Protein AF-A0A833L2I1-F1 (afdb_monomer_lite)

InterPro domains:
  IPR028994 Integrin alpha, N-terminal [SSF69318] (53-186)

Radius of gyration: 27.12 Å; chains: 1; bounding box: 74×59×76 Å

Sequence (218 aa):
MNIMKILNKYKIALLAIGFLGFYLLFLWNCKALYRIGKIMFYETKQHLYFEKDIDGDGVDEKIIFSIRGFFCRDCWTEGRVEITKNDRKIYQSCNLATWVKAVKIYDINKDGNQEIICKWADGNVFDLDIIGLYKNEYKELLGASGKDVKIFDIDKDGIEEIIEYWRDYDKPFDTYAAVLYRWNGSEYSLWKQGVPVVLDPMKGDRLILGRGKIAVLK

Foldseek 3Di:
DDVVVVVVVVVVVVVVVVVVVVVVVVVVVVVVVVVVVVVPFPQPFPWDWDWAQQPQPPFTKIWIWGWGWDPDPPIQIFIKIWIDTPNHTLDIDDGDAHDWLEWDWAPQVPPNGTWIWTWHDHPQFIWIWIQDSVVRDIDIDRAASARYWDWADQPPPPHIWIKGKYDDPVDPPQWIWIWIWTDPPPDTDTPDTRFTWHDDVVQATWTDRPPRRIGHRD

Organism: NCBI:txid2575572

Structure (mmCIF, N/CA/C/O backbone):
data_AF-A0A833L2I1-F1
#
_entry.id   AF-A0A833L2I1-F1
#
loop_
_atom_site.group_PDB
_atom_site.id
_atom_site.type_symbol
_atom_site.label_atom_id
_atom_site.label_alt_id
_atom_site.label_comp_id
_atom_site.label_asym_id
_atom_site.label_entity_id
_atom_site.label_seq_id
_atom_site.pdbx_PDB_ins_code
_atom_site.Cartn_x
_atom_site.Cartn_y
_atom_site.Cartn_z
_atom_site.occupancy
_atom_site.B_iso_or_equiv
_atom_site.auth_seq_id
_atom_site.auth_comp_id
_atom_site.auth_asym_id
_atom_site.auth_atom_id
_atom_site.pdbx_PDB_model_num
ATOM 1 N N . MET A 1 1 ? 52.526 36.361 49.407 1.00 65.44 1 MET A N 1
ATOM 2 C CA . MET A 1 1 ? 51.528 35.687 48.541 1.00 65.44 1 MET A CA 1
ATOM 3 C C . MET A 1 1 ? 51.853 36.029 47.089 1.00 65.44 1 MET A C 1
ATOM 5 O O . MET A 1 1 ? 51.974 37.204 46.780 1.00 65.44 1 MET A O 1
ATOM 9 N N . ASN A 1 2 ? 52.126 35.040 46.231 1.00 87.81 2 ASN A N 1
ATOM 10 C CA . ASN A 1 2 ? 52.710 35.275 44.902 1.00 87.81 2 ASN A CA 1
ATOM 11 C C . ASN A 1 2 ? 51.639 35.759 43.902 1.00 87.81 2 ASN A C 1
ATOM 13 O O . ASN A 1 2 ? 50.778 34.975 43.499 1.00 87.81 2 ASN A O 1
ATOM 17 N N . ILE A 1 3 ? 51.706 37.037 43.510 1.00 71.75 3 ILE A N 1
ATOM 18 C CA . ILE A 1 3 ? 50.773 37.709 42.585 1.00 71.75 3 ILE A CA 1
ATOM 19 C C . ILE A 1 3 ? 50.619 36.928 41.267 1.00 71.75 3 ILE A C 1
ATOM 21 O O . ILE A 1 3 ? 49.514 36.830 40.734 1.00 71.75 3 ILE A O 1
ATOM 25 N N . MET A 1 4 ? 51.673 36.252 40.800 1.00 76.31 4 MET A N 1
ATOM 26 C CA . MET A 1 4 ? 51.624 35.439 39.579 1.00 76.31 4 MET A CA 1
ATOM 27 C C . MET A 1 4 ? 50.700 34.218 39.696 1.00 76.31 4 MET A C 1
ATOM 29 O O . MET A 1 4 ? 50.025 33.871 38.730 1.00 76.31 4 MET A O 1
ATOM 33 N N . LYS A 1 5 ? 50.597 33.584 40.876 1.00 79.56 5 LYS A N 1
ATOM 34 C CA . LYS A 1 5 ? 49.661 32.460 41.088 1.00 79.56 5 LYS A CA 1
ATOM 35 C C . LYS A 1 5 ? 48.203 32.925 41.061 1.00 79.56 5 LYS A C 1
ATOM 37 O O . LYS A 1 5 ? 47.337 32.197 40.584 1.00 79.56 5 LYS A O 1
ATOM 42 N N . ILE A 1 6 ? 47.944 34.139 41.546 1.00 77.06 6 ILE A N 1
ATOM 43 C CA . ILE A 1 6 ? 46.610 34.745 41.556 1.00 77.06 6 ILE A CA 1
ATOM 44 C C . ILE A 1 6 ? 46.184 35.099 40.125 1.00 77.06 6 ILE A C 1
ATOM 46 O O . ILE A 1 6 ? 45.102 34.703 39.696 1.00 77.06 6 ILE A O 1
ATOM 50 N N . LEU A 1 7 ? 47.059 35.745 39.351 1.00 73.00 7 LEU A N 1
ATOM 51 C CA . LEU A 1 7 ? 46.787 36.090 37.951 1.00 73.00 7 LEU A CA 1
ATOM 52 C C . LEU A 1 7 ? 46.548 34.849 37.076 1.00 73.00 7 LEU A C 1
ATOM 54 O O . LEU A 1 7 ? 45.627 34.845 36.259 1.00 73.00 7 LEU A O 1
ATOM 58 N N . ASN A 1 8 ? 47.302 33.764 37.287 1.00 81.25 8 ASN A N 1
ATOM 59 C CA . ASN A 1 8 ? 47.103 32.527 36.525 1.00 81.25 8 ASN A CA 1
ATOM 60 C C . ASN A 1 8 ? 45.764 31.841 36.858 1.00 81.25 8 ASN A C 1
ATOM 62 O O . ASN A 1 8 ? 45.103 31.309 35.967 1.00 81.25 8 ASN A O 1
ATOM 66 N N . LYS A 1 9 ? 45.316 31.915 38.122 1.00 79.38 9 LYS A N 1
ATOM 67 C CA . LYS A 1 9 ? 43.999 31.410 38.546 1.00 79.38 9 LYS A CA 1
ATOM 68 C C . LYS A 1 9 ? 42.855 32.171 37.863 1.00 79.38 9 LYS A C 1
ATOM 70 O O . LYS A 1 9 ? 41.902 31.549 37.399 1.00 79.38 9 LYS A O 1
ATOM 75 N N . TYR A 1 10 ? 42.964 33.495 37.746 1.00 80.31 10 TYR A N 1
ATOM 76 C CA . TYR A 1 10 ? 41.940 34.308 37.080 1.00 80.31 10 TYR A CA 1
ATOM 77 C C . TYR A 1 10 ? 41.959 34.182 35.553 1.00 80.31 10 TYR A C 1
ATOM 79 O O . TYR A 1 10 ? 40.899 34.246 34.937 1.00 80.31 10 TYR A O 1
ATOM 87 N N . LYS A 1 11 ? 43.119 33.921 34.934 1.00 80.31 11 LYS A N 1
ATOM 88 C CA . LYS A 1 11 ? 43.218 33.670 33.486 1.00 80.31 11 LYS A CA 1
ATOM 89 C C . LYS A 1 11 ? 42.415 32.436 33.055 1.00 80.31 11 LYS A C 1
ATOM 91 O O . LYS A 1 11 ? 41.726 32.481 32.039 1.00 80.31 11 LYS A O 1
ATOM 96 N N . ILE A 1 12 ? 42.454 31.365 33.851 1.00 78.38 12 ILE A N 1
ATOM 97 C CA . ILE A 1 12 ? 41.658 30.150 33.609 1.00 78.38 12 ILE A CA 1
ATOM 98 C C . ILE A 1 12 ? 40.160 30.445 33.766 1.00 78.38 12 ILE A C 1
ATOM 100 O O . ILE A 1 12 ? 39.364 30.025 32.930 1.00 78.38 12 ILE A O 1
ATOM 104 N N . ALA A 1 13 ? 39.774 31.218 34.787 1.00 79.38 13 ALA A N 1
ATOM 105 C CA . ALA A 1 13 ? 38.378 31.605 34.997 1.00 79.38 13 ALA A CA 1
ATOM 106 C C . ALA A 1 13 ? 37.827 32.469 33.845 1.00 79.38 13 ALA A C 1
ATOM 108 O O . ALA A 1 13 ? 36.723 32.223 33.367 1.00 79.38 13 ALA A O 1
ATOM 109 N N . LEU A 1 14 ? 38.609 33.432 33.349 1.00 73.56 14 LEU A N 1
ATOM 110 C CA . LEU A 1 14 ? 38.244 34.276 32.204 1.00 73.56 14 LEU A CA 1
ATOM 111 C C . LEU A 1 14 ? 38.068 33.466 30.910 1.00 73.56 14 LEU A C 1
ATOM 113 O O . LEU A 1 14 ? 37.104 33.689 30.180 1.00 73.56 14 LEU A O 1
ATOM 117 N N . LEU A 1 15 ? 38.947 32.491 30.652 1.00 79.81 15 LEU A N 1
ATOM 118 C CA . LEU A 1 15 ? 38.809 31.584 29.506 1.00 79.81 15 LEU A CA 1
ATOM 119 C C . LEU A 1 15 ? 37.560 30.698 29.619 1.00 79.81 15 LEU A C 1
ATOM 121 O O . LEU A 1 15 ? 36.846 30.526 28.632 1.00 79.81 15 LEU A O 1
ATOM 125 N N . ALA A 1 16 ? 37.254 30.186 30.815 1.00 80.69 16 ALA A N 1
ATOM 126 C CA . ALA A 1 16 ? 36.056 29.380 31.051 1.00 80.69 16 ALA A CA 1
ATOM 127 C C . ALA A 1 16 ? 34.758 30.184 30.842 1.00 80.69 16 ALA A C 1
ATOM 129 O O . ALA A 1 16 ? 33.822 29.685 30.218 1.00 80.69 16 ALA A O 1
ATOM 130 N N . ILE A 1 17 ? 34.715 31.442 31.298 1.00 83.88 17 ILE A N 1
ATOM 131 C CA . ILE A 1 17 ? 33.573 32.346 31.081 1.00 83.88 17 ILE A CA 1
ATOM 132 C C . ILE A 1 17 ? 33.401 32.656 29.588 1.00 83.88 17 ILE A C 1
ATOM 134 O O . ILE A 1 17 ? 32.279 32.617 29.083 1.00 83.88 17 ILE A O 1
ATOM 138 N N . GLY A 1 18 ? 34.498 32.906 28.865 1.00 83.00 18 GLY A N 1
ATOM 139 C CA . GLY A 1 18 ? 34.463 33.128 27.417 1.00 83.00 18 GLY A CA 1
ATOM 140 C C . GLY A 1 18 ? 33.918 31.921 26.647 1.00 83.00 18 GLY A C 1
ATOM 141 O O . GLY A 1 18 ? 33.052 32.077 25.785 1.00 83.00 18 GLY A O 1
ATOM 142 N N . PHE A 1 19 ? 34.357 30.710 27.002 1.00 81.31 19 PHE A N 1
ATOM 143 C CA . PHE A 1 19 ? 33.880 29.476 26.372 1.00 81.31 19 PHE A CA 1
ATOM 144 C C . PHE A 1 19 ? 32.399 29.209 26.673 1.00 81.31 19 PHE A C 1
ATOM 146 O O . PHE A 1 19 ? 31.640 28.852 25.773 1.00 81.31 19 PHE A O 1
ATOM 153 N N . LEU A 1 20 ? 31.959 29.452 27.914 1.00 82.25 20 LEU A N 1
ATOM 154 C CA . LEU A 1 20 ? 30.554 29.326 28.302 1.00 82.25 20 LEU A CA 1
ATOM 155 C C . LEU A 1 20 ? 29.667 30.336 27.557 1.00 82.25 20 LEU A C 1
ATOM 157 O O . LEU A 1 20 ? 28.604 29.967 27.063 1.00 82.25 20 LEU A O 1
ATOM 161 N N . GLY A 1 21 ? 30.117 31.587 27.425 1.00 81.88 21 GLY A N 1
ATOM 162 C CA . GLY A 1 21 ? 29.413 32.618 26.660 1.00 81.88 21 GLY A CA 1
ATOM 163 C C . GLY A 1 21 ? 29.252 32.242 25.185 1.00 81.88 21 GLY A C 1
ATOM 164 O O . GLY A 1 21 ? 28.146 32.320 24.652 1.00 81.88 21 GLY A O 1
ATOM 165 N N . PHE A 1 22 ? 30.321 31.757 24.544 1.00 76.75 22 PHE A N 1
ATOM 166 C CA . PHE A 1 22 ? 30.274 31.282 23.158 1.00 76.75 22 PHE A CA 1
ATOM 167 C C . PHE A 1 22 ? 29.350 30.067 22.991 1.00 76.75 22 PHE A C 1
ATOM 169 O O . PHE A 1 22 ? 28.532 30.038 22.073 1.00 76.75 22 PHE A O 1
ATOM 176 N N . TYR A 1 23 ? 29.415 29.099 23.909 1.00 75.50 23 TYR A N 1
ATOM 177 C CA . TYR A 1 23 ? 28.551 27.917 23.899 1.00 75.50 23 TYR A CA 1
ATOM 178 C C . TYR A 1 23 ? 27.065 28.281 24.050 1.00 75.50 23 TYR A C 1
ATOM 180 O O . TYR A 1 23 ? 26.222 27.766 23.317 1.00 75.50 23 TYR A O 1
ATOM 188 N N . LEU A 1 24 ? 26.730 29.220 24.940 1.00 74.69 24 LEU A N 1
ATOM 189 C CA . LEU A 1 24 ? 25.357 29.708 25.101 1.00 74.69 24 LEU A CA 1
ATOM 190 C C . LEU A 1 24 ? 24.865 30.472 23.863 1.00 74.69 24 LEU A C 1
ATOM 192 O O . LEU A 1 24 ? 23.716 30.288 23.458 1.00 74.69 24 LEU A O 1
ATOM 196 N N . LEU A 1 25 ? 25.726 31.276 23.226 1.00 68.38 25 LEU A N 1
ATOM 197 C CA . LEU A 1 25 ? 25.397 31.976 21.981 1.00 68.38 25 LEU A CA 1
ATOM 198 C C . LEU A 1 25 ? 25.166 30.989 20.827 1.00 68.38 25 LEU A C 1
ATOM 200 O O . LEU A 1 25 ? 24.234 31.156 20.041 1.00 68.38 25 LEU A O 1
ATOM 204 N N . PHE A 1 26 ? 25.982 29.936 20.747 1.00 75.94 26 PHE A N 1
ATOM 205 C CA . PHE A 1 26 ? 25.816 28.845 19.791 1.00 75.94 26 PHE A CA 1
ATOM 206 C C . PHE A 1 26 ? 24.488 28.113 20.017 1.00 75.94 26 PHE A C 1
ATOM 208 O O . PHE A 1 26 ? 23.690 28.001 19.090 1.00 75.94 26 PHE A O 1
ATOM 215 N N . LEU A 1 27 ? 24.177 27.717 21.257 1.00 73.31 27 LEU A N 1
ATOM 216 C CA . LEU A 1 27 ? 22.900 27.078 21.598 1.00 73.31 27 LEU A CA 1
ATOM 217 C C . LEU A 1 27 ? 21.686 27.967 21.290 1.00 73.31 27 LEU A C 1
ATOM 219 O O . LEU A 1 27 ? 20.647 27.466 20.850 1.00 73.31 27 LEU A O 1
ATOM 223 N N . TRP A 1 28 ? 21.795 29.278 21.515 1.00 74.81 28 TRP A N 1
ATOM 224 C CA . TRP A 1 28 ? 20.726 30.224 21.204 1.00 74.81 28 TRP A CA 1
ATOM 225 C C . TRP A 1 28 ? 20.500 30.346 19.695 1.00 74.81 28 TRP A C 1
ATOM 227 O O . TRP A 1 28 ? 19.357 30.246 19.243 1.00 74.81 28 TRP A O 1
ATOM 237 N N . ASN A 1 29 ? 21.578 30.437 18.912 1.00 73.75 29 ASN A N 1
ATOM 238 C CA . ASN A 1 29 ? 21.507 30.423 17.453 1.00 73.75 29 ASN A CA 1
ATOM 239 C C . ASN A 1 29 ? 20.972 29.088 16.917 1.00 73.75 29 ASN A C 1
ATOM 241 O O . ASN A 1 29 ? 20.128 29.098 16.029 1.00 73.75 29 ASN A O 1
ATOM 245 N N . CYS A 1 30 ? 21.346 27.944 17.497 1.00 70.06 30 CYS A N 1
ATOM 246 C CA . CYS A 1 30 ? 20.774 26.646 17.129 1.00 70.06 30 CYS A CA 1
ATOM 247 C C . CYS A 1 30 ? 19.267 26.575 17.410 1.00 70.06 30 CYS A C 1
ATOM 249 O O . CYS A 1 30 ? 18.517 26.063 16.583 1.00 70.06 30 CYS A O 1
ATOM 251 N N . LYS A 1 31 ? 18.785 27.122 18.536 1.00 67.25 31 LYS A N 1
ATOM 252 C CA . LYS A 1 31 ? 17.339 27.201 18.822 1.00 67.25 31 LYS A CA 1
ATOM 253 C C . LYS A 1 31 ? 16.610 28.148 17.870 1.00 67.25 31 LYS A C 1
ATOM 255 O O . LYS A 1 31 ? 15.487 27.847 17.470 1.00 67.25 31 LYS A O 1
ATOM 260 N N . ALA A 1 32 ? 17.218 29.279 17.520 1.00 71.81 32 ALA A N 1
ATOM 261 C CA . ALA A 1 32 ? 16.659 30.220 16.555 1.00 71.81 32 ALA A CA 1
ATOM 262 C C . ALA A 1 32 ? 16.589 29.594 15.155 1.00 71.81 32 ALA A C 1
ATOM 264 O O . ALA A 1 32 ? 15.527 29.612 14.542 1.00 71.81 32 ALA A O 1
ATOM 265 N N . LEU A 1 33 ? 17.662 28.940 14.705 1.00 67.06 33 LEU A N 1
ATOM 266 C CA . LEU A 1 33 ? 17.708 28.194 13.447 1.00 67.06 33 LEU A CA 1
ATOM 267 C C . LEU A 1 33 ? 16.728 27.020 13.440 1.00 67.06 33 LEU A C 1
ATOM 269 O O . LEU A 1 33 ? 16.059 26.810 12.438 1.00 67.06 33 LEU A O 1
ATOM 273 N N . TYR A 1 34 ? 16.553 26.310 14.557 1.00 68.88 34 TYR A N 1
ATOM 274 C CA . TYR A 1 34 ? 15.529 25.271 14.686 1.00 68.88 34 TYR A CA 1
ATOM 275 C C . TYR A 1 34 ? 14.109 25.844 14.570 1.00 68.88 34 TYR A C 1
ATOM 277 O O . TYR A 1 34 ? 13.256 25.253 13.914 1.00 68.88 34 TYR A O 1
ATOM 285 N N . ARG A 1 35 ? 13.837 27.010 15.173 1.00 68.81 35 ARG A N 1
ATOM 286 C CA . ARG A 1 35 ? 12.531 27.688 15.076 1.00 68.81 35 ARG A CA 1
ATOM 287 C C . ARG A 1 35 ? 12.266 28.250 13.682 1.00 68.81 35 ARG A C 1
ATOM 289 O O . ARG A 1 35 ? 11.151 28.114 13.194 1.00 68.81 35 ARG A O 1
ATOM 296 N N . ILE A 1 36 ? 13.272 28.843 13.043 1.00 66.12 36 ILE A N 1
ATOM 297 C CA . ILE A 1 36 ? 13.184 29.334 11.663 1.00 66.12 36 ILE A CA 1
ATOM 298 C C . ILE A 1 36 ? 13.022 28.152 10.710 1.00 66.12 36 ILE A C 1
ATOM 300 O O . ILE A 1 36 ? 12.145 28.191 9.859 1.00 66.12 36 ILE A O 1
ATOM 304 N N . GLY A 1 37 ? 13.769 27.066 10.924 1.00 59.84 37 GLY A N 1
ATOM 305 C CA . GLY A 1 37 ? 13.543 25.782 10.272 1.00 59.84 37 GLY A CA 1
ATOM 306 C C . GLY A 1 37 ? 12.086 25.366 10.425 1.00 59.84 37 GLY A C 1
ATOM 307 O O . GLY A 1 37 ? 11.427 25.175 9.413 1.00 59.84 37 GLY A O 1
ATOM 308 N N . LYS A 1 38 ? 11.551 25.369 11.664 1.00 61.91 38 LYS A N 1
ATOM 309 C CA . LYS A 1 38 ? 10.150 25.027 11.985 1.00 61.91 38 LYS A CA 1
ATOM 310 C C . LYS A 1 38 ? 9.121 25.822 11.163 1.00 61.91 38 LYS A C 1
ATOM 312 O O . LYS A 1 38 ? 8.089 25.274 10.796 1.00 61.91 38 LYS A O 1
ATOM 317 N N . ILE A 1 39 ? 9.410 27.094 10.893 1.00 59.00 39 ILE A N 1
ATOM 318 C CA . ILE A 1 39 ? 8.553 28.019 10.137 1.00 59.00 39 ILE A CA 1
ATOM 319 C C . ILE A 1 39 ? 8.764 27.879 8.620 1.00 59.00 39 ILE A C 1
ATOM 321 O O . ILE A 1 39 ? 7.822 28.059 7.857 1.00 59.00 39 ILE A O 1
ATOM 325 N N . MET A 1 40 ? 9.975 27.530 8.177 1.00 52.31 40 MET A N 1
ATOM 326 C CA . MET A 1 40 ? 10.306 27.296 6.768 1.00 52.31 40 MET A CA 1
ATOM 327 C C . MET A 1 40 ? 9.947 25.888 6.272 1.00 52.31 40 MET A C 1
ATOM 329 O O . MET A 1 40 ? 10.038 25.650 5.068 1.00 52.31 40 MET A O 1
ATOM 333 N N . PHE A 1 41 ? 9.512 24.966 7.144 1.00 54.78 41 PHE A N 1
ATOM 334 C CA . PHE A 1 41 ? 8.837 23.746 6.693 1.00 54.78 41 PHE A CA 1
ATOM 335 C C . PHE A 1 41 ? 7.488 24.146 6.097 1.00 54.78 41 PHE A C 1
ATOM 337 O O . PHE A 1 41 ? 6.462 24.175 6.777 1.00 54.78 41 PHE A O 1
ATOM 344 N N . TYR A 1 42 ? 7.497 24.449 4.804 1.00 52.38 42 TYR A N 1
ATOM 345 C CA . TYR A 1 42 ? 6.302 24.346 3.993 1.00 52.38 42 TYR A CA 1
ATOM 346 C C . TYR A 1 42 ? 5.867 22.885 4.041 1.00 52.38 42 TYR A C 1
ATOM 348 O O . TYR A 1 42 ? 6.401 22.035 3.330 1.00 52.38 42 TYR A O 1
ATOM 356 N N . GLU A 1 43 ? 4.924 22.592 4.933 1.00 53.56 43 GLU A N 1
ATOM 357 C CA . GLU A 1 43 ? 4.143 21.367 4.901 1.00 53.56 43 GLU A CA 1
ATOM 358 C C . GLU A 1 43 ? 3.375 21.399 3.578 1.00 53.56 43 GLU A C 1
ATOM 360 O O . GLU A 1 43 ? 2.316 22.015 3.447 1.00 53.56 43 GLU A O 1
ATOM 365 N N . THR A 1 44 ? 3.985 20.835 2.540 1.00 52.22 44 THR A N 1
ATOM 366 C CA . THR A 1 44 ? 3.327 20.660 1.253 1.00 52.22 44 THR A CA 1
ATOM 367 C C . THR A 1 44 ? 2.344 19.523 1.431 1.00 52.22 44 THR A C 1
ATOM 369 O O . THR A 1 44 ? 2.654 18.344 1.317 1.00 52.22 44 THR A O 1
ATOM 372 N N . LYS A 1 45 ? 1.134 19.925 1.800 1.00 56.03 45 LYS A N 1
ATOM 373 C CA . LYS A 1 45 ? -0.014 19.070 2.044 1.00 56.03 45 LYS A CA 1
ATOM 374 C C . LYS A 1 45 ? -0.527 18.483 0.732 1.00 56.03 45 LYS A C 1
ATOM 376 O O . LYS A 1 45 ? -1.563 18.896 0.222 1.00 56.03 45 LYS A O 1
ATOM 381 N N . GLN A 1 46 ? 0.191 17.521 0.162 1.00 61.16 46 GLN A N 1
ATOM 382 C CA . GLN A 1 46 ? -0.503 16.523 -0.639 1.00 61.16 46 GLN A CA 1
ATOM 383 C C . GLN A 1 46 ? -1.231 15.614 0.341 1.00 61.16 46 GLN A C 1
ATOM 385 O O . GLN A 1 46 ? -0.615 14.805 1.033 1.00 61.16 46 GLN A O 1
ATOM 390 N N . HIS A 1 47 ? -2.542 15.823 0.426 1.00 73.56 47 HIS A N 1
ATOM 391 C CA . HIS A 1 47 ? -3.435 14.934 1.137 1.00 73.56 47 HIS A CA 1
ATOM 392 C C . HIS A 1 47 ? -4.277 14.170 0.131 1.00 73.56 47 HIS A C 1
ATOM 394 O O . HIS A 1 47 ? -5.082 14.770 -0.579 1.00 73.56 47 HIS A O 1
ATOM 400 N N . LEU A 1 48 ? -4.089 12.852 0.076 1.00 87.00 48 LEU A N 1
ATOM 401 C CA . LEU A 1 48 ? -5.174 11.987 -0.369 1.00 87.00 48 LEU A CA 1
ATOM 402 C C . LEU A 1 48 ? -6.049 11.729 0.852 1.00 87.00 48 LEU A C 1
ATOM 404 O O . LEU A 1 48 ? -5.537 11.480 1.946 1.00 87.00 48 LEU A O 1
ATOM 408 N N . TYR A 1 49 ? -7.353 11.851 0.655 1.00 91.75 49 TYR A N 1
ATOM 409 C CA . TYR A 1 49 ? -8.353 11.750 1.703 1.00 91.75 49 TYR A CA 1
ATOM 410 C C . TYR A 1 49 ? -9.419 10.757 1.279 1.00 91.75 49 TYR A C 1
ATOM 412 O O . TYR A 1 49 ? -9.961 10.874 0.178 1.00 91.75 49 TYR A O 1
ATOM 420 N N . PHE A 1 50 ? -9.721 9.815 2.162 1.00 94.25 50 PHE A N 1
ATOM 421 C CA . PHE A 1 50 ? -10.804 8.862 1.985 1.00 94.25 50 PHE A CA 1
ATOM 422 C C . PHE A 1 50 ? -11.630 8.799 3.270 1.00 94.25 50 PHE A C 1
ATOM 424 O O . PHE A 1 50 ? -11.076 8.889 4.364 1.00 94.25 50 PHE A O 1
ATOM 431 N N . GLU A 1 51 ? -12.938 8.628 3.117 1.00 95.69 51 GLU A N 1
ATOM 432 C CA . GLU A 1 51 ? -13.858 8.224 4.181 1.00 95.69 51 GLU A CA 1
ATOM 433 C C . GLU A 1 51 ? -14.482 6.906 3.746 1.00 95.69 51 GLU A C 1
ATOM 435 O O . GLU A 1 51 ? -15.064 6.839 2.657 1.00 95.69 51 GLU A O 1
ATOM 440 N N . LYS A 1 52 ? -14.257 5.846 4.523 1.00 95.06 52 LYS A N 1
ATOM 441 C CA . LYS A 1 52 ? -14.769 4.514 4.207 1.00 95.06 52 LYS A CA 1
ATOM 442 C C . LYS A 1 52 ? -14.764 3.630 5.444 1.00 95.06 52 LYS A C 1
ATOM 444 O O . LYS A 1 52 ? -13.762 3.611 6.148 1.00 95.06 52 LYS A O 1
ATOM 449 N N . ASP A 1 53 ? -15.839 2.882 5.637 1.00 94.12 53 ASP A N 1
ATOM 450 C CA . ASP A 1 53 ? -15.932 1.789 6.601 1.00 94.12 53 ASP A CA 1
ATOM 451 C C . ASP A 1 53 ? -15.011 0.637 6.164 1.00 94.12 53 ASP A C 1
ATOM 453 O O . ASP A 1 53 ? -15.296 -0.086 5.197 1.00 94.12 53 ASP A O 1
ATOM 457 N N . ILE A 1 54 ? -13.852 0.538 6.818 1.00 93.88 54 ILE A N 1
ATOM 458 C CA . ILE A 1 54 ? -12.824 -0.471 6.518 1.00 93.88 54 ILE A CA 1
ATOM 459 C C . ILE A 1 54 ? -12.814 -1.627 7.515 1.00 93.88 54 ILE A C 1
ATOM 461 O O . ILE A 1 54 ? -12.143 -2.621 7.245 1.00 93.88 54 ILE A O 1
ATOM 465 N N . ASP A 1 55 ? -13.539 -1.535 8.629 1.00 92.38 55 ASP A N 1
ATOM 466 C CA . ASP A 1 55 ? -13.685 -2.628 9.603 1.00 92.38 55 ASP A CA 1
ATOM 467 C C . ASP A 1 55 ? -15.104 -3.232 9.653 1.00 92.38 55 ASP A C 1
ATOM 469 O O . ASP A 1 55 ? -15.361 -4.171 10.409 1.00 92.38 55 ASP A O 1
ATOM 473 N N . GLY A 1 56 ? -16.017 -2.745 8.811 1.00 92.06 56 GLY A N 1
ATOM 474 C CA . GLY A 1 56 ? -17.354 -3.299 8.620 1.00 92.06 56 GLY A CA 1
ATOM 475 C C . GLY A 1 56 ? -18.314 -3.026 9.777 1.00 92.06 56 GLY A C 1
ATOM 476 O O . GLY A 1 56 ? -19.347 -3.698 9.875 1.00 92.06 56 GLY A O 1
ATOM 477 N N . ASP A 1 57 ? -17.998 -2.088 10.676 1.00 94.19 57 ASP A N 1
ATOM 478 C CA . ASP A 1 57 ? -18.847 -1.771 11.829 1.00 94.19 57 ASP A CA 1
ATOM 479 C C . ASP A 1 57 ? -19.932 -0.716 11.534 1.00 94.19 57 ASP A C 1
ATOM 481 O O . ASP A 1 57 ? -20.738 -0.380 12.411 1.00 94.19 57 ASP A O 1
ATOM 485 N N . GLY A 1 58 ? -19.998 -0.233 10.290 1.00 95.19 58 GLY A N 1
ATOM 486 C CA . GLY A 1 58 ? -20.957 0.763 9.825 1.00 95.19 58 GLY A CA 1
ATOM 487 C C . GLY A 1 58 ? -20.559 2.210 10.117 1.00 95.19 58 GLY A C 1
ATOM 488 O O . GLY A 1 58 ? -21.381 3.107 9.901 1.00 95.19 58 GLY A O 1
ATOM 489 N N . VAL A 1 59 ? -19.344 2.464 10.613 1.00 95.75 59 VAL A N 1
ATOM 490 C CA . VAL A 1 59 ? -18.799 3.808 10.839 1.00 95.75 59 VAL A CA 1
ATOM 491 C C . VAL A 1 59 ? -17.584 4.024 9.949 1.00 95.75 59 VAL A C 1
ATOM 493 O O . VAL A 1 59 ? -16.572 3.361 10.110 1.00 95.75 59 VAL A O 1
ATOM 496 N N . ASP A 1 60 ? -17.650 5.025 9.070 1.00 96.44 60 ASP A N 1
ATOM 497 C CA . ASP A 1 60 ? -16.529 5.341 8.184 1.00 96.44 60 ASP A CA 1
ATOM 498 C C . ASP A 1 60 ? -15.277 5.821 8.947 1.00 96.44 60 ASP A C 1
ATOM 500 O O . ASP A 1 60 ? -15.320 6.751 9.766 1.00 96.44 60 ASP A O 1
ATOM 504 N N . GLU A 1 61 ? -14.121 5.259 8.592 1.00 95.81 61 GLU A N 1
ATOM 505 C CA . GLU A 1 61 ? -12.804 5.765 8.966 1.00 95.81 61 GLU A CA 1
ATOM 506 C C . GLU A 1 61 ? -12.365 6.891 8.035 1.00 95.81 61 GLU A C 1
ATOM 508 O O . GLU A 1 61 ? -12.470 6.795 6.811 1.00 95.81 61 GLU A O 1
ATOM 513 N N . LYS A 1 62 ? -11.740 7.928 8.602 1.00 95.56 62 LYS A N 1
ATOM 514 C CA . LYS A 1 62 ? -11.001 8.926 7.818 1.00 95.56 62 LYS A CA 1
ATOM 515 C C . LYS A 1 62 ? -9.580 8.431 7.609 1.00 95.56 62 LYS A C 1
ATOM 517 O O . LYS A 1 62 ? -8.835 8.288 8.582 1.00 95.56 62 LYS A O 1
ATOM 522 N N . ILE A 1 63 ? -9.190 8.242 6.356 1.00 94.06 63 ILE A N 1
ATOM 523 C CA . ILE A 1 63 ? -7.861 7.792 5.945 1.00 94.06 63 ILE A CA 1
ATOM 524 C C . ILE A 1 63 ? -7.162 8.964 5.263 1.00 94.06 63 ILE A C 1
ATOM 526 O O . ILE A 1 63 ? -7.564 9.429 4.192 1.00 94.06 63 ILE A O 1
ATOM 530 N N . ILE A 1 64 ? -6.104 9.451 5.899 1.00 92.12 64 ILE A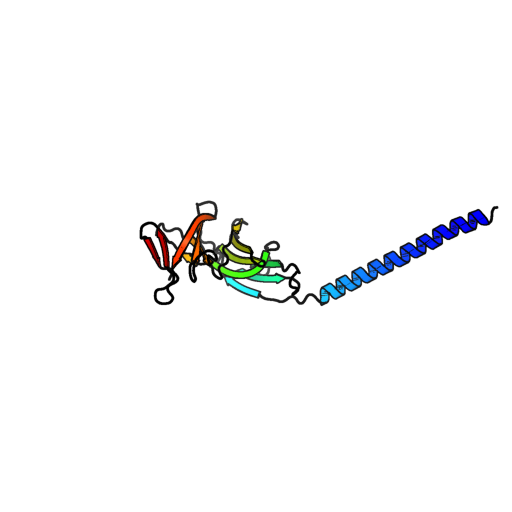 N 1
ATOM 531 C CA . ILE A 1 64 ? -5.333 10.606 5.461 1.00 92.12 64 ILE A CA 1
ATOM 532 C C . ILE A 1 64 ? -3.948 10.133 5.063 1.00 92.12 64 ILE A C 1
ATOM 534 O O . ILE A 1 64 ? -3.157 9.680 5.889 1.00 92.12 64 ILE A O 1
ATOM 538 N N . PHE A 1 65 ? -3.623 10.328 3.796 1.00 89.69 65 PHE A N 1
ATOM 539 C CA . PHE A 1 65 ? -2.255 10.257 3.319 1.00 89.69 65 PHE A CA 1
ATOM 540 C C . PHE A 1 65 ? -1.646 11.641 3.447 1.00 89.69 65 PHE A C 1
ATOM 542 O O . PHE A 1 65 ? -2.274 12.646 3.125 1.00 89.69 65 PHE A O 1
ATOM 549 N N . SER A 1 66 ? -0.428 11.726 3.945 1.00 87.12 66 SER A N 1
ATOM 550 C CA . SER A 1 66 ? 0.282 12.990 4.080 1.00 87.12 66 SER A CA 1
ATOM 551 C C . SER A 1 66 ? 1.738 12.781 3.738 1.00 87.12 66 SER A C 1
ATOM 553 O O . SER A 1 66 ? 2.291 11.715 3.984 1.00 87.12 66 SER A O 1
ATOM 555 N N . ILE A 1 67 ? 2.353 13.802 3.160 1.00 81.88 67 ILE A N 1
ATOM 556 C CA . ILE A 1 67 ? 3.792 13.836 2.944 1.00 81.88 67 ILE A CA 1
ATOM 557 C C . ILE A 1 67 ? 4.323 14.963 3.806 1.00 81.88 67 ILE A C 1
ATOM 559 O O . ILE A 1 67 ? 3.845 16.098 3.745 1.00 81.88 67 ILE A O 1
ATOM 563 N N . ARG A 1 68 ? 5.308 14.642 4.634 1.00 76.25 68 ARG A N 1
ATOM 564 C CA . ARG A 1 68 ? 5.963 15.597 5.507 1.00 76.25 68 ARG A CA 1
ATOM 565 C C . ARG A 1 68 ? 7.433 15.669 5.146 1.00 76.25 68 ARG A C 1
ATOM 567 O O . ARG A 1 68 ? 8.190 14.747 5.406 1.00 76.25 68 ARG A O 1
ATOM 574 N N . GLY A 1 69 ? 7.872 16.790 4.596 1.00 68.00 69 GLY A N 1
ATOM 575 C CA . GLY A 1 69 ? 9.299 17.028 4.429 1.00 68.00 69 GLY A CA 1
ATOM 576 C C . GLY A 1 69 ? 9.615 18.271 3.624 1.00 68.00 69 GLY A C 1
ATOM 577 O O . GLY A 1 69 ? 8.734 19.058 3.277 1.00 68.00 69 GLY A O 1
ATOM 578 N N . PHE A 1 70 ? 10.908 18.465 3.390 1.00 61.22 70 PHE A N 1
ATOM 579 C CA . PHE A 1 70 ? 11.425 19.617 2.666 1.00 61.22 70 PHE A CA 1
ATOM 580 C C . PHE A 1 70 ? 11.362 19.363 1.160 1.00 61.22 70 PHE A C 1
ATOM 582 O O . PHE A 1 70 ? 11.838 18.335 0.689 1.00 61.22 70 PHE A O 1
ATOM 589 N N . PHE A 1 71 ? 10.870 20.340 0.394 1.00 56.94 71 PHE A N 1
ATOM 590 C CA . PHE A 1 71 ? 11.058 20.393 -1.060 1.00 56.94 71 PHE A CA 1
ATOM 591 C C . PHE A 1 71 ? 12.523 20.740 -1.372 1.00 56.94 71 PHE A C 1
ATOM 593 O O . PHE A 1 71 ? 12.860 21.832 -1.823 1.00 56.94 71 PHE A O 1
ATOM 600 N N . CYS A 1 72 ? 13.433 19.826 -1.067 1.00 60.47 72 CYS A N 1
ATOM 601 C CA . CYS A 1 72 ? 14.800 19.878 -1.550 1.00 60.47 72 CYS A CA 1
ATOM 602 C C . CYS A 1 72 ? 15.117 18.505 -2.136 1.00 60.47 72 CYS A C 1
ATOM 604 O O . CYS A 1 72 ? 14.706 17.491 -1.582 1.00 60.47 72 CYS A O 1
ATOM 606 N N . ARG A 1 73 ? 15.792 18.482 -3.291 1.00 53.62 73 ARG A N 1
ATOM 607 C CA . ARG A 1 73 ? 16.054 17.268 -4.085 1.00 53.62 73 ARG A CA 1
ATOM 608 C C . ARG A 1 73 ? 16.724 16.143 -3.279 1.00 53.62 73 ARG A C 1
ATOM 610 O O . ARG A 1 73 ? 16.561 14.985 -3.636 1.00 53.62 73 ARG A O 1
ATOM 617 N N . ASP A 1 74 ? 17.399 16.510 -2.189 1.00 58.19 74 ASP A N 1
ATOM 618 C CA . ASP A 1 74 ? 18.181 15.626 -1.324 1.00 58.19 74 ASP A CA 1
ATOM 619 C C . ASP A 1 74 ? 17.658 15.593 0.132 1.00 58.19 74 ASP A C 1
ATOM 621 O O . ASP A 1 74 ? 18.357 15.145 1.041 1.00 58.19 74 ASP A O 1
ATOM 625 N N . CYS A 1 75 ? 16.450 16.110 0.388 1.00 59.84 75 CYS A N 1
ATOM 626 C CA . CYS A 1 75 ? 15.848 16.137 1.719 1.00 59.84 75 CYS A CA 1
ATOM 627 C C . CYS A 1 75 ? 14.792 15.039 1.851 1.00 59.84 75 CYS A C 1
ATOM 629 O O . CYS A 1 75 ? 13.842 14.983 1.074 1.00 59.84 75 CYS A O 1
ATOM 631 N N . TRP A 1 76 ? 14.937 14.220 2.891 1.00 62.03 76 TRP A N 1
ATOM 632 C CA . TRP A 1 76 ? 13.988 13.181 3.281 1.00 62.03 76 TRP A CA 1
ATOM 633 C C . TRP A 1 76 ? 12.571 13.761 3.393 1.00 62.03 76 TRP A C 1
ATOM 635 O O . TRP A 1 76 ? 12.313 14.672 4.188 1.00 62.03 76 TRP A O 1
ATOM 645 N N . THR A 1 77 ? 11.664 13.262 2.558 1.00 70.44 77 THR A N 1
ATOM 646 C CA . THR A 1 77 ? 10.223 13.467 2.713 1.00 70.44 77 THR A CA 1
ATOM 647 C C . THR A 1 77 ? 9.637 12.170 3.250 1.00 70.44 77 THR A C 1
ATOM 649 O O . THR A 1 77 ? 9.914 11.094 2.743 1.00 70.44 77 THR A O 1
ATOM 652 N N . GLU A 1 78 ? 8.884 12.266 4.335 1.00 79.38 78 GLU A N 1
ATOM 653 C CA . GLU A 1 78 ? 8.280 11.121 5.003 1.00 79.38 78 GLU A CA 1
ATOM 654 C C . GLU A 1 78 ? 6.804 11.086 4.620 1.00 79.38 78 GLU A C 1
ATOM 656 O O . GLU A 1 78 ? 6.016 11.949 5.023 1.00 79.38 78 GLU A O 1
ATOM 661 N N . GLY A 1 79 ? 6.430 10.096 3.819 1.00 83.44 79 GLY A N 1
ATOM 662 C CA . GLY A 1 79 ? 5.043 9.711 3.649 1.00 83.44 79 GLY A CA 1
ATOM 663 C C . GLY A 1 79 ? 4.470 9.188 4.966 1.00 83.44 79 GLY A C 1
ATOM 664 O O . GLY A 1 79 ? 5.165 8.609 5.803 1.00 83.44 79 GLY A O 1
ATOM 665 N N . ARG A 1 80 ? 3.178 9.396 5.178 1.00 86.62 80 ARG A N 1
ATOM 666 C CA . ARG A 1 80 ? 2.453 8.862 6.327 1.00 86.62 80 ARG A CA 1
ATOM 667 C C . ARG A 1 80 ? 1.014 8.577 5.950 1.00 86.62 80 ARG A C 1
ATOM 669 O O . ARG A 1 80 ? 0.366 9.415 5.325 1.00 86.62 80 ARG A O 1
ATOM 676 N N . VAL A 1 81 ? 0.510 7.445 6.428 1.00 89.81 81 VAL A N 1
ATOM 677 C CA . VAL A 1 81 ? -0.922 7.150 6.511 1.00 89.81 81 VAL A CA 1
ATOM 678 C C . VAL A 1 81 ? -1.367 7.360 7.947 1.00 89.81 81 VAL A C 1
ATOM 680 O O . VAL A 1 81 ? -0.746 6.860 8.887 1.00 89.81 81 VAL A O 1
ATOM 683 N N . GLU A 1 82 ? -2.435 8.116 8.122 1.00 91.44 82 GLU A N 1
ATOM 684 C CA . GLU A 1 82 ? -3.112 8.300 9.394 1.00 91.44 82 GLU A CA 1
ATOM 685 C C . GLU A 1 82 ? -4.570 7.901 9.239 1.00 91.44 82 GLU A C 1
ATOM 687 O O . GLU A 1 82 ? -5.222 8.295 8.275 1.00 91.44 82 GLU A O 1
ATOM 692 N N . ILE A 1 83 ? -5.072 7.122 10.192 1.00 93.12 83 ILE A N 1
ATOM 693 C CA . ILE A 1 83 ? -6.451 6.649 10.174 1.00 93.12 83 ILE A CA 1
ATOM 694 C C . ILE A 1 83 ? -7.104 7.041 11.482 1.00 93.12 83 ILE A C 1
ATOM 696 O O . ILE A 1 83 ? -6.571 6.782 12.570 1.00 93.12 83 ILE A O 1
ATOM 700 N N . THR A 1 84 ? -8.254 7.696 11.371 1.00 94.94 84 THR A N 1
ATOM 701 C CA . THR A 1 84 ? -9.027 8.156 12.521 1.00 94.94 84 THR A CA 1
ATOM 702 C C . THR A 1 84 ? -10.461 7.655 12.441 1.00 94.94 84 THR A C 1
ATOM 704 O O . THR A 1 84 ? -11.068 7.684 11.375 1.00 94.94 84 THR A O 1
ATOM 707 N N . LYS A 1 85 ? -11.004 7.247 13.588 1.00 95.69 85 LYS A N 1
ATOM 708 C CA . LYS A 1 85 ? -12.398 6.834 13.778 1.00 95.69 85 LYS A CA 1
ATOM 709 C C . LYS A 1 85 ? -12.958 7.626 14.951 1.00 95.69 85 LYS A C 1
ATOM 711 O O . LYS A 1 85 ? -12.323 7.680 16.006 1.00 95.69 85 LYS A O 1
ATOM 716 N N . ASN A 1 86 ? -14.105 8.287 14.780 1.00 95.94 86 ASN A N 1
ATOM 717 C CA . ASN A 1 86 ? -14.693 9.164 15.809 1.00 95.94 86 ASN A CA 1
ATOM 718 C C . ASN A 1 86 ? -13.690 10.197 16.372 1.00 95.94 86 ASN A C 1
ATOM 720 O O . ASN A 1 86 ? -13.550 10.358 17.586 1.00 95.94 86 ASN A O 1
ATOM 724 N N . ASP A 1 87 ? -12.925 10.825 15.472 1.00 92.81 87 ASP A N 1
ATOM 725 C CA . ASP A 1 87 ? -11.858 11.799 15.760 1.00 92.81 87 ASP A CA 1
ATOM 726 C C . ASP A 1 87 ? -10.729 11.286 16.676 1.00 92.81 87 ASP A C 1
ATOM 728 O O . ASP A 1 87 ? -9.897 12.054 17.167 1.00 92.81 87 ASP A O 1
ATOM 732 N N . ARG A 1 88 ? -10.648 9.967 16.884 1.00 94.56 88 ARG A N 1
ATOM 733 C CA . ARG A 1 88 ? -9.531 9.305 17.556 1.00 94.56 88 ARG A CA 1
ATOM 734 C C . ARG A 1 88 ? -8.646 8.640 16.524 1.00 94.56 88 ARG A C 1
ATOM 736 O O . ARG A 1 88 ? -9.119 7.897 15.672 1.00 94.56 88 ARG A O 1
ATOM 743 N N . LYS A 1 89 ? -7.343 8.878 16.629 1.00 93.56 89 LYS A N 1
ATOM 744 C CA . LYS A 1 89 ? -6.347 8.181 15.819 1.00 93.56 89 LYS A CA 1
ATOM 745 C C . LYS A 1 89 ? -6.273 6.721 16.243 1.00 93.56 89 LYS A C 1
ATOM 747 O O . LYS A 1 89 ? -5.923 6.446 17.389 1.00 93.56 89 LYS A O 1
ATOM 752 N N . ILE A 1 90 ? -6.605 5.823 15.322 1.00 92.56 90 ILE A N 1
ATOM 753 C CA . ILE A 1 90 ? -6.566 4.372 15.543 1.00 92.56 90 ILE A CA 1
ATOM 754 C C . ILE A 1 90 ? -5.320 3.741 14.928 1.00 92.56 90 ILE A C 1
ATOM 756 O O . ILE A 1 90 ? -4.819 2.749 15.444 1.00 92.56 90 ILE A O 1
ATOM 760 N N . TYR A 1 91 ? -4.771 4.356 13.879 1.00 90.56 91 TYR A N 1
ATOM 761 C CA . TYR A 1 91 ? -3.551 3.892 13.239 1.00 90.56 91 TYR A CA 1
ATOM 762 C C . TYR A 1 91 ? -2.729 5.056 12.703 1.00 90.56 91 TYR A C 1
ATOM 764 O O . TYR A 1 91 ? -3.247 6.101 12.295 1.00 90.56 91 TYR A O 1
ATOM 772 N N . GLN A 1 92 ? -1.417 4.855 12.707 1.00 88.75 92 GLN A N 1
ATOM 773 C CA . GLN A 1 92 ? -0.471 5.748 12.071 1.00 88.75 92 GLN A CA 1
ATOM 774 C C . GLN A 1 92 ? 0.723 4.937 11.589 1.00 88.75 92 GLN A C 1
ATOM 776 O O . GLN A 1 92 ? 1.369 4.266 12.396 1.00 88.75 92 GLN A O 1
ATOM 781 N N . SER A 1 93 ? 1.053 5.041 10.306 1.00 85.25 93 SER A N 1
ATOM 782 C CA . SER A 1 93 ? 2.275 4.429 9.799 1.00 85.25 93 SER A CA 1
ATOM 783 C C . SER A 1 93 ? 3.517 5.148 10.348 1.00 85.25 93 SER A C 1
ATOM 785 O O . SER A 1 93 ? 3.481 6.333 10.724 1.00 85.25 93 SER A O 1
ATOM 787 N N . CYS A 1 94 ? 4.634 4.426 10.398 1.00 72.56 94 CYS A N 1
ATOM 788 C CA . CYS A 1 94 ? 5.959 5.028 10.496 1.00 72.56 94 CYS A CA 1
ATOM 789 C C . CYS A 1 94 ? 6.444 5.436 9.098 1.00 72.56 94 CYS A C 1
ATOM 791 O O . CYS A 1 94 ? 6.000 4.865 8.112 1.00 72.56 94 CYS A O 1
ATOM 793 N N . ASN A 1 95 ? 7.296 6.463 9.050 1.00 70.25 95 ASN A N 1
ATOM 794 C CA . ASN A 1 95 ? 7.996 7.032 7.891 1.00 70.25 95 ASN A CA 1
ATOM 795 C C . ASN A 1 95 ? 7.955 6.184 6.610 1.00 70.25 95 ASN A C 1
ATOM 797 O O . ASN A 1 95 ? 8.823 5.343 6.396 1.00 70.25 95 ASN A O 1
ATOM 801 N N . LEU A 1 96 ? 6.963 6.453 5.766 1.00 73.81 96 LEU A N 1
ATOM 802 C CA . LEU A 1 96 ? 6.837 5.849 4.446 1.00 73.81 96 LEU A CA 1
ATOM 803 C C . LEU A 1 96 ? 7.616 6.673 3.420 1.00 73.81 96 LEU A C 1
ATOM 805 O O . LEU A 1 96 ? 8.047 7.800 3.689 1.00 73.81 96 LEU A O 1
ATOM 809 N N . ALA A 1 97 ? 7.772 6.103 2.232 1.00 74.31 97 ALA A N 1
ATOM 810 C CA . ALA A 1 97 ? 8.446 6.725 1.104 1.00 74.31 97 ALA A CA 1
ATOM 811 C C . ALA A 1 97 ? 7.804 8.060 0.659 1.00 74.31 97 ALA A C 1
ATOM 813 O O . ALA A 1 97 ? 6.714 8.458 1.083 1.00 74.31 97 ALA A O 1
ATOM 814 N N . THR A 1 98 ? 8.521 8.789 -0.196 1.00 74.81 98 THR A N 1
ATOM 815 C CA . THR A 1 98 ? 8.338 10.233 -0.411 1.00 74.81 98 THR A CA 1
ATOM 816 C C . THR A 1 98 ? 7.035 10.614 -1.117 1.00 74.81 98 THR A C 1
ATOM 818 O O . THR A 1 98 ? 6.494 11.689 -0.846 1.00 74.81 98 THR A O 1
ATOM 821 N N . TRP A 1 99 ? 6.489 9.753 -1.986 1.00 79.12 99 TRP A N 1
ATOM 822 C CA . TRP A 1 99 ? 5.255 10.031 -2.732 1.00 79.12 99 TRP A CA 1
ATOM 823 C C . TRP A 1 99 ? 4.298 8.845 -2.803 1.00 79.12 99 TRP A C 1
ATOM 825 O O . TRP A 1 99 ? 4.675 7.772 -3.265 1.00 79.12 99 TRP A O 1
ATOM 835 N N . VAL A 1 100 ? 3.018 9.083 -2.505 1.00 83.44 100 VAL A N 1
ATOM 836 C CA . VAL A 1 100 ? 1.947 8.125 -2.814 1.00 83.44 100 VAL A CA 1
ATOM 837 C C . VAL A 1 100 ? 1.660 8.154 -4.312 1.00 83.44 100 VAL A C 1
ATOM 839 O O . VAL A 1 100 ? 1.325 9.202 -4.869 1.00 83.44 100 VAL A O 1
ATOM 842 N N . LYS A 1 101 ? 1.788 7.009 -4.981 1.00 84.50 101 LYS A N 1
ATOM 843 C CA . LYS A 1 101 ? 1.467 6.849 -6.408 1.00 84.50 101 LYS A CA 1
ATOM 844 C C . LYS A 1 101 ? 0.057 6.332 -6.628 1.00 84.50 101 LYS A C 1
ATOM 846 O O . LYS A 1 101 ? -0.625 6.813 -7.528 1.00 84.50 101 LYS A O 1
ATOM 851 N N . ALA A 1 102 ? -0.366 5.384 -5.803 1.00 87.19 102 ALA A N 1
ATOM 852 C CA . ALA A 1 102 ? -1.678 4.771 -5.893 1.00 87.19 102 ALA A CA 1
ATOM 853 C C . ALA A 1 102 ? -2.155 4.340 -4.508 1.00 87.19 102 ALA A C 1
ATOM 855 O O . ALA A 1 102 ? -1.352 3.952 -3.661 1.00 87.19 102 ALA A O 1
ATOM 856 N N . VAL A 1 103 ? -3.468 4.398 -4.308 1.00 89.56 103 VAL A N 1
ATOM 857 C CA . VAL A 1 103 ? -4.146 3.871 -3.123 1.00 89.56 103 VAL A CA 1
ATOM 858 C C . VAL A 1 103 ? -5.351 3.071 -3.591 1.00 89.56 103 VAL A C 1
ATOM 860 O O . VAL A 1 103 ? -6.121 3.530 -4.443 1.00 89.56 103 VAL A O 1
ATOM 863 N N . LYS A 1 104 ? -5.523 1.884 -3.022 1.00 91.50 104 LYS A N 1
ATOM 864 C CA . LYS A 1 104 ? -6.717 1.053 -3.152 1.00 91.50 104 LYS A CA 1
ATOM 865 C C . LYS A 1 104 ? -7.180 0.656 -1.759 1.00 91.50 104 LYS A C 1
ATOM 867 O O . LYS A 1 104 ? -6.359 0.344 -0.909 1.00 91.50 104 LYS A O 1
ATOM 872 N N . ILE A 1 105 ? -8.492 0.682 -1.545 1.00 92.81 105 ILE A N 1
ATOM 873 C CA . ILE A 1 105 ? -9.112 0.203 -0.310 1.00 92.81 105 ILE A CA 1
ATOM 874 C C . ILE A 1 105 ? -10.069 -0.914 -0.697 1.00 92.81 105 ILE A C 1
ATOM 876 O O . ILE A 1 105 ? -11.057 -0.653 -1.401 1.00 92.81 105 ILE A O 1
ATOM 880 N N . TYR A 1 106 ? -9.740 -2.139 -0.307 1.00 92.19 106 TYR A N 1
ATOM 881 C CA . TYR A 1 106 ? -10.372 -3.340 -0.837 1.00 92.19 106 TYR A CA 1
ATOM 882 C C . TYR A 1 106 ? -10.238 -4.513 0.138 1.00 92.19 106 TYR A C 1
ATOM 884 O O . TYR A 1 106 ? -9.160 -4.699 0.685 1.00 92.19 106 TYR A O 1
ATOM 892 N N . ASP A 1 107 ? -11.309 -5.290 0.316 1.00 92.00 107 ASP A N 1
ATOM 893 C CA . ASP A 1 107 ? -11.303 -6.553 1.073 1.00 92.00 107 ASP A CA 1
ATOM 894 C C . ASP A 1 107 ? -10.726 -7.658 0.183 1.00 92.00 107 ASP A C 1
ATOM 896 O O . ASP A 1 107 ? -11.435 -8.333 -0.571 1.00 92.00 107 ASP A O 1
ATOM 900 N N . ILE A 1 108 ? -9.401 -7.756 0.172 1.00 88.56 108 ILE A N 1
ATOM 901 C CA . ILE A 1 108 ? -8.688 -8.647 -0.745 1.00 88.56 108 ILE A CA 1
ATOM 902 C C . ILE A 1 108 ? -8.593 -10.072 -0.192 1.00 88.56 108 ILE A C 1
ATOM 904 O O . ILE A 1 108 ? -8.486 -11.023 -0.972 1.00 88.56 108 ILE A O 1
ATOM 908 N N . ASN A 1 109 ? -8.646 -10.254 1.128 1.00 89.00 109 ASN A N 1
ATOM 909 C CA . ASN A 1 109 ? -8.631 -11.580 1.755 1.00 89.00 109 ASN A CA 1
ATOM 910 C C . ASN A 1 109 ? -10.045 -12.180 1.956 1.00 89.00 109 ASN A C 1
ATOM 912 O O . ASN A 1 109 ? -10.150 -13.367 2.277 1.00 89.00 109 ASN A O 1
ATOM 916 N N . LYS A 1 110 ? -11.103 -11.399 1.698 1.00 90.81 110 LYS A N 1
ATOM 917 C CA . LYS A 1 110 ? -12.525 -11.751 1.845 1.00 90.81 110 LYS A CA 1
ATOM 918 C C . LYS A 1 110 ? -12.931 -12.072 3.282 1.00 90.81 110 LYS A C 1
ATOM 920 O O . LYS A 1 110 ? -13.786 -12.936 3.498 1.00 90.81 110 LYS A O 1
ATOM 925 N N . ASP A 1 111 ? -12.315 -11.413 4.259 1.00 89.44 111 ASP A N 1
ATOM 926 C CA . ASP A 1 111 ? -12.649 -11.564 5.678 1.00 89.44 111 ASP A CA 1
ATOM 927 C C . ASP A 1 111 ? -13.723 -10.575 6.166 1.00 89.44 111 ASP A C 1
ATOM 929 O O . ASP A 1 111 ? -14.183 -10.682 7.305 1.00 89.44 111 ASP A O 1
ATOM 933 N N . GLY A 1 112 ? -14.183 -9.679 5.286 1.00 89.81 112 GLY A N 1
ATOM 934 C CA . GLY A 1 112 ? -15.188 -8.659 5.573 1.00 89.81 112 GLY A CA 1
ATOM 935 C C . GLY A 1 112 ? -14.600 -7.317 6.004 1.00 89.81 112 GLY A C 1
ATOM 936 O O . GLY A 1 112 ? -15.330 -6.325 5.992 1.00 89.81 112 GLY A O 1
ATOM 937 N N . ASN A 1 113 ? -13.306 -7.257 6.330 1.00 91.00 113 ASN A N 1
ATOM 938 C CA . ASN A 1 113 ? -12.575 -6.013 6.548 1.00 91.00 113 ASN A CA 1
ATOM 939 C C . ASN A 1 113 ? -11.838 -5.618 5.270 1.00 91.00 113 ASN A C 1
ATOM 941 O O . ASN A 1 113 ? -11.487 -6.449 4.443 1.00 91.00 113 ASN A O 1
ATOM 945 N N . GLN A 1 114 ? -11.584 -4.328 5.096 1.00 92.12 114 GLN A N 1
ATOM 946 C CA . GLN A 1 114 ? -10.867 -3.827 3.933 1.00 92.12 114 GLN A CA 1
ATOM 947 C C . GLN A 1 114 ? -9.412 -3.541 4.276 1.00 92.12 114 GLN A C 1
ATOM 949 O O . GLN A 1 114 ? -9.098 -2.837 5.238 1.00 92.12 114 GLN A O 1
ATOM 954 N N . GLU A 1 115 ? -8.509 -4.005 3.422 1.00 90.94 115 GLU A N 1
ATOM 955 C CA . GLU A 1 115 ? -7.116 -3.597 3.447 1.00 90.94 115 GLU A CA 1
ATOM 956 C C . GLU A 1 115 ? -6.908 -2.280 2.700 1.00 90.94 115 GLU A C 1
ATOM 958 O O . GLU A 1 115 ? -7.580 -1.962 1.710 1.00 90.94 115 GLU A O 1
ATOM 963 N N . ILE A 1 116 ? -5.904 -1.524 3.143 1.00 91.56 116 ILE A N 1
ATOM 964 C CA . ILE A 1 116 ? -5.410 -0.352 2.430 1.00 91.56 116 ILE A CA 1
ATOM 965 C C . ILE A 1 116 ? -4.114 -0.744 1.730 1.00 91.56 116 ILE A C 1
ATOM 967 O O . ILE A 1 116 ? -3.089 -0.995 2.362 1.00 91.56 116 ILE A O 1
ATOM 971 N N . ILE A 1 117 ? -4.163 -0.771 0.406 1.00 90.44 117 ILE A N 1
ATOM 972 C CA . ILE A 1 117 ? -3.043 -1.115 -0.461 1.00 90.44 117 ILE A CA 1
ATOM 973 C C . ILE A 1 117 ? -2.493 0.185 -1.036 1.00 90.44 117 ILE A C 1
ATOM 975 O O . ILE A 1 117 ? -3.175 0.902 -1.775 1.00 90.44 117 ILE A O 1
ATOM 979 N N . CYS A 1 118 ? -1.260 0.501 -0.672 1.00 87.81 118 CYS A N 1
ATOM 980 C CA . CYS A 1 118 ? -0.622 1.773 -0.959 1.00 87.81 118 CYS A CA 1
ATOM 981 C C . CYS A 1 118 ? 0.648 1.531 -1.746 1.00 87.81 118 CYS A C 1
ATOM 983 O O . CYS A 1 118 ? 1.517 0.782 -1.318 1.00 87.81 118 CYS A O 1
ATOM 985 N N . LYS A 1 119 ? 0.785 2.221 -2.871 1.00 85.31 119 LYS A N 1
ATOM 986 C CA . LYS A 1 119 ? 2.047 2.260 -3.590 1.00 85.31 119 LYS A CA 1
ATOM 987 C C . LYS A 1 119 ? 2.758 3.561 -3.297 1.00 85.31 119 LYS A C 1
ATOM 989 O O . LYS A 1 119 ? 2.210 4.639 -3.559 1.00 85.31 119 LYS A O 1
ATOM 994 N N . TRP A 1 120 ? 3.997 3.448 -2.858 1.00 83.81 120 TRP A N 1
ATOM 995 C CA . TRP A 1 120 ? 4.879 4.568 -2.611 1.00 83.81 120 TRP A CA 1
ATOM 996 C C . TRP A 1 120 ? 6.020 4.583 -3.618 1.00 83.81 120 TRP A C 1
ATOM 998 O O . TRP A 1 120 ? 6.334 3.591 -4.275 1.00 83.81 120 TRP A O 1
ATOM 1008 N N . ALA A 1 121 ? 6.626 5.748 -3.768 1.00 79.88 121 ALA A N 1
ATOM 1009 C CA . ALA A 1 121 ? 7.874 5.903 -4.485 1.00 79.88 121 ALA A CA 1
ATOM 1010 C C . ALA A 1 121 ? 8.822 6.725 -3.624 1.00 79.88 121 ALA A C 1
ATOM 1012 O O . ALA A 1 121 ? 8.434 7.805 -3.179 1.00 79.88 121 ALA A O 1
ATOM 1013 N N . ASP A 1 122 ? 10.044 6.232 -3.439 1.00 73.56 122 ASP A N 1
ATOM 1014 C CA . ASP A 1 122 ? 11.181 7.007 -2.960 1.00 73.56 122 ASP A CA 1
ATOM 1015 C C . ASP A 1 122 ? 12.252 7.088 -4.053 1.00 73.56 122 ASP A C 1
ATOM 1017 O O . ASP A 1 122 ? 13.002 6.146 -4.324 1.00 73.56 122 ASP A O 1
ATOM 1021 N N . GLY A 1 123 ? 12.281 8.217 -4.763 1.00 71.19 123 GLY A N 1
ATOM 1022 C CA . GLY A 1 123 ? 13.147 8.387 -5.926 1.00 71.19 123 GLY A CA 1
ATOM 1023 C C . GLY A 1 123 ? 12.842 7.360 -7.027 1.00 71.19 123 GLY A C 1
ATOM 1024 O O . GLY A 1 123 ? 11.846 7.496 -7.739 1.00 71.19 123 GLY A O 1
ATOM 1025 N N . ASN A 1 124 ? 13.729 6.367 -7.179 1.00 60.47 124 ASN A N 1
ATOM 1026 C CA . ASN A 1 124 ? 13.612 5.260 -8.143 1.00 60.47 124 ASN A CA 1
ATOM 1027 C C . ASN A 1 124 ? 13.211 3.922 -7.496 1.00 60.47 124 ASN A C 1
ATOM 1029 O O . ASN A 1 124 ? 13.060 2.933 -8.216 1.00 60.47 124 ASN A O 1
ATOM 1033 N N . VAL A 1 125 ? 13.088 3.874 -6.168 1.00 60.88 125 VAL A N 1
ATOM 1034 C CA . VAL A 1 125 ? 12.610 2.702 -5.430 1.00 60.88 125 VAL A CA 1
ATOM 1035 C C . VAL A 1 125 ? 11.105 2.844 -5.257 1.00 60.88 125 VAL A C 1
ATOM 1037 O O . VAL A 1 125 ? 10.594 3.941 -5.026 1.00 60.88 125 VAL A O 1
ATOM 1040 N N . PHE A 1 126 ? 10.391 1.747 -5.458 1.00 65.31 126 PHE A N 1
ATOM 1041 C CA . PHE A 1 126 ? 8.946 1.699 -5.345 1.00 65.31 126 PHE A CA 1
ATOM 1042 C C . PHE A 1 126 ? 8.614 0.609 -4.352 1.00 65.31 126 PHE A C 1
ATOM 1044 O O . PHE A 1 126 ? 9.068 -0.517 -4.529 1.00 65.31 126 PHE A O 1
ATOM 1051 N N . ASP A 1 127 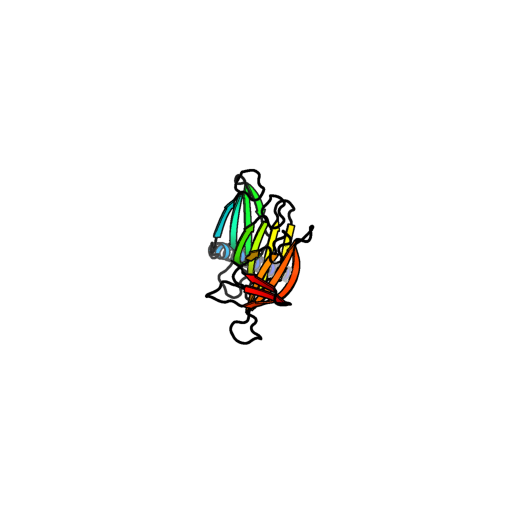? 7.798 0.955 -3.369 1.00 71.44 127 ASP A N 1
ATOM 1052 C CA . ASP A 1 127 ? 7.389 0.041 -2.313 1.00 71.44 127 ASP A CA 1
ATOM 1053 C C . ASP A 1 127 ? 5.873 -0.091 -2.364 1.00 71.44 127 ASP A C 1
ATOM 1055 O O . ASP A 1 127 ? 5.145 0.883 -2.604 1.00 71.44 127 ASP A O 1
ATOM 1059 N N . LEU A 1 128 ? 5.398 -1.321 -2.214 1.00 73.06 128 LEU A N 1
ATOM 1060 C CA . LEU A 1 128 ? 3.984 -1.626 -2.104 1.00 73.06 128 LEU A CA 1
ATOM 1061 C C . LEU A 1 128 ? 3.712 -2.027 -0.663 1.00 73.06 128 LEU A C 1
ATOM 1063 O O . LEU A 1 128 ? 4.134 -3.092 -0.225 1.00 73.06 128 LEU A O 1
ATOM 1067 N N . ASP A 1 129 ? 2.952 -1.203 0.038 1.00 77.38 129 ASP A N 1
ATOM 1068 C CA . ASP A 1 129 ? 2.533 -1.493 1.396 1.00 77.38 129 ASP A CA 1
ATOM 1069 C C . ASP A 1 129 ? 1.093 -1.971 1.415 1.00 77.38 129 ASP A C 1
ATOM 1071 O O . ASP A 1 129 ? 0.207 -1.391 0.780 1.00 77.38 129 ASP A O 1
ATOM 1075 N N . ILE A 1 130 ? 0.851 -3.011 2.203 1.00 77.31 130 ILE A N 1
ATOM 1076 C CA . ILE A 1 130 ? -0.493 -3.461 2.548 1.00 77.31 130 ILE A CA 1
ATOM 1077 C C . ILE A 1 130 ? -0.669 -3.247 4.043 1.00 77.31 130 ILE A C 1
ATOM 1079 O O . ILE A 1 130 ? 0.115 -3.748 4.853 1.00 77.31 130 ILE A O 1
ATOM 1083 N N . ILE A 1 131 ? -1.697 -2.479 4.392 1.00 76.69 131 ILE A N 1
ATOM 1084 C CA . ILE A 1 131 ? -2.049 -2.152 5.768 1.00 76.69 131 ILE A CA 1
ATOM 1085 C C . ILE A 1 131 ? -3.392 -2.815 6.073 1.00 76.69 131 ILE A C 1
ATOM 1087 O O . ILE A 1 131 ? -4.429 -2.391 5.558 1.00 76.69 131 ILE A O 1
ATOM 1091 N N . GLY A 1 132 ? -3.358 -3.846 6.918 1.00 74.56 132 GLY A N 1
ATOM 1092 C CA . GLY A 1 132 ? -4.542 -4.508 7.468 1.00 74.56 132 GLY A CA 1
ATOM 1093 C C . GLY A 1 132 ? -4.756 -4.077 8.916 1.00 74.56 132 GLY A C 1
ATOM 1094 O O . GLY A 1 132 ? -3.994 -4.465 9.807 1.00 74.56 132 GLY A O 1
ATOM 1095 N N . LEU A 1 133 ? -5.781 -3.260 9.176 1.00 62.75 133 LEU A N 1
ATOM 1096 C CA . LEU A 1 133 ? -5.966 -2.670 10.508 1.00 62.75 133 LEU A CA 1
ATOM 1097 C C . LEU A 1 133 ? -6.362 -3.675 11.575 1.00 62.75 133 LEU A C 1
ATOM 1099 O O . LEU A 1 133 ? -5.908 -3.562 12.712 1.00 62.75 133 LEU A O 1
ATOM 1103 N N . TYR A 1 134 ? -7.156 -4.679 11.212 1.00 59.91 134 TYR A N 1
ATOM 1104 C CA . TYR A 1 134 ? -7.678 -5.633 12.183 1.00 59.91 134 TYR A CA 1
ATOM 1105 C C . TYR A 1 134 ? -6.572 -6.472 12.848 1.00 59.91 134 TYR A C 1
ATOM 1107 O O . TYR A 1 134 ? -6.729 -6.944 13.973 1.00 59.91 134 TYR A O 1
ATOM 1115 N N . LYS A 1 135 ? -5.415 -6.615 12.190 1.00 63.06 135 LYS A N 1
ATOM 1116 C CA . LYS A 1 135 ? -4.289 -7.417 12.689 1.00 63.06 135 LYS A CA 1
ATOM 1117 C C . LYS A 1 135 ? -3.054 -6.598 13.069 1.00 63.06 135 LYS A C 1
ATOM 1119 O O . LYS A 1 135 ? -2.064 -7.178 13.506 1.00 63.06 135 LYS A O 1
ATOM 1124 N N . ASN A 1 136 ? -3.096 -5.264 12.941 1.00 61.19 136 ASN A N 1
ATOM 1125 C CA . ASN A 1 136 ? -1.895 -4.412 12.963 1.00 61.19 136 ASN A CA 1
ATOM 1126 C C . ASN A 1 136 ? -0.794 -4.942 12.023 1.00 61.19 136 ASN A C 1
ATOM 1128 O O . ASN A 1 136 ? 0.399 -4.845 12.319 1.00 61.19 136 ASN A O 1
ATOM 1132 N N . GLU A 1 137 ? -1.195 -5.532 10.899 1.00 66.12 137 GLU A N 1
ATOM 1133 C CA . GLU A 1 137 ? -0.269 -6.104 9.932 1.00 66.12 137 GLU A CA 1
ATOM 1134 C C . GLU A 1 137 ? 0.161 -5.000 8.967 1.00 66.12 137 GLU A C 1
ATOM 1136 O O . GLU A 1 137 ? -0.645 -4.437 8.224 1.00 66.12 137 GLU A O 1
ATOM 1141 N N . TYR A 1 138 ? 1.450 -4.674 9.022 1.00 69.31 138 TYR A N 1
ATOM 1142 C CA . TYR A 1 138 ? 2.139 -3.897 8.004 1.00 69.31 138 TYR A CA 1
ATOM 1143 C C . TYR A 1 138 ? 3.030 -4.852 7.229 1.00 69.31 138 TYR A C 1
ATOM 1145 O O . TYR A 1 138 ? 3.868 -5.540 7.824 1.00 69.31 138 TYR A O 1
ATOM 1153 N N . LYS A 1 139 ? 2.860 -4.885 5.909 1.00 73.81 139 LYS A N 1
ATOM 1154 C CA . LYS A 1 139 ? 3.745 -5.646 5.039 1.00 73.81 139 LYS A CA 1
ATOM 1155 C C . LYS A 1 139 ? 4.229 -4.788 3.888 1.00 73.81 139 LYS A C 1
ATOM 1157 O O . LYS A 1 139 ? 3.438 -4.381 3.044 1.00 73.81 139 LYS A O 1
ATOM 1162 N N . GLU A 1 140 ? 5.540 -4.607 3.865 1.00 72.25 140 GLU A N 1
ATOM 1163 C CA . GLU A 1 140 ? 6.268 -4.046 2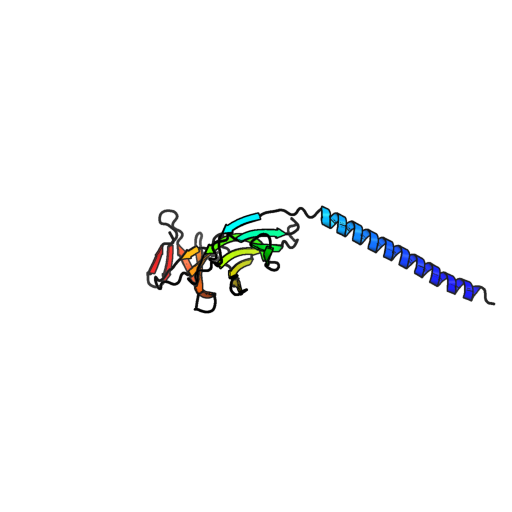.739 1.00 72.25 140 GLU A CA 1
ATOM 1164 C C . GLU A 1 140 ? 6.523 -5.159 1.717 1.00 72.25 140 GLU A C 1
ATOM 1166 O O . GLU A 1 140 ? 7.055 -6.233 2.028 1.00 72.25 140 GLU A O 1
ATOM 1171 N N . LEU A 1 141 ? 6.095 -4.917 0.489 1.00 72.94 141 LEU A N 1
ATOM 1172 C CA . LEU A 1 141 ? 6.339 -5.759 -0.666 1.00 72.94 141 LEU A CA 1
ATOM 1173 C C . LEU A 1 141 ? 7.229 -4.985 -1.636 1.00 72.94 141 LEU A C 1
ATOM 1175 O O . LEU A 1 141 ? 7.044 -3.789 -1.847 1.00 72.94 141 LEU A O 1
ATOM 1179 N N . LEU A 1 142 ? 8.176 -5.690 -2.260 1.00 69.00 142 LEU A N 1
ATOM 1180 C CA . LEU A 1 142 ? 9.082 -5.100 -3.248 1.00 69.00 142 LEU A CA 1
ATOM 1181 C C . LEU A 1 142 ? 8.303 -4.577 -4.454 1.00 69.00 142 LEU A C 1
ATOM 1183 O O . LEU A 1 142 ? 7.956 -5.349 -5.345 1.00 69.00 142 LEU A O 1
ATOM 1187 N N . GLY A 1 143 ? 8.048 -3.276 -4.492 1.00 62.31 143 GLY A N 1
ATOM 1188 C CA . GLY A 1 143 ? 7.222 -2.678 -5.521 1.00 62.31 143 GLY A CA 1
ATOM 1189 C C . GLY A 1 143 ? 7.928 -2.601 -6.874 1.00 62.31 143 GLY A C 1
ATOM 1190 O O . GLY A 1 143 ? 9.146 -2.460 -7.005 1.00 62.31 143 GLY A O 1
ATOM 1191 N N . ALA A 1 144 ? 7.136 -2.674 -7.934 1.00 67.31 144 ALA A N 1
ATOM 1192 C CA . ALA A 1 144 ? 7.587 -2.416 -9.293 1.00 67.31 144 ALA A CA 1
ATOM 1193 C C . ALA A 1 144 ? 7.451 -0.917 -9.628 1.00 67.31 144 ALA A C 1
ATOM 1195 O O . ALA A 1 144 ? 6.606 -0.239 -9.052 1.00 67.31 144 ALA A O 1
ATOM 1196 N N . SER A 1 145 ? 8.174 -0.375 -10.615 1.00 74.50 145 SER A N 1
ATOM 1197 C CA . SER A 1 145 ? 8.122 1.065 -10.978 1.00 74.50 145 SER A CA 1
ATOM 1198 C C . SER A 1 145 ? 6.823 1.575 -11.631 1.00 74.50 145 SER A C 1
ATOM 1200 O O . SER A 1 145 ? 6.787 2.631 -12.269 1.00 74.50 145 SER A O 1
ATOM 1202 N N . GLY A 1 146 ? 5.736 0.820 -11.485 1.00 71.88 146 GLY A N 1
ATOM 1203 C CA . GLY A 1 146 ? 4.402 1.158 -11.964 1.00 71.88 146 GLY A CA 1
ATOM 1204 C C . GLY A 1 146 ? 3.802 2.407 -11.338 1.00 71.88 146 GLY A C 1
ATOM 1205 O O . GLY A 1 146 ? 4.213 2.873 -10.280 1.00 71.88 146 GLY A O 1
ATOM 1206 N N . LYS A 1 147 ? 2.773 2.944 -11.995 1.00 75.44 147 LYS A N 1
ATOM 1207 C CA . LYS A 1 147 ? 1.995 4.080 -11.474 1.00 75.44 147 LYS A CA 1
ATOM 1208 C C . LYS A 1 147 ? 0.717 3.669 -10.748 1.00 75.44 147 LYS A C 1
ATOM 1210 O O . LYS A 1 147 ? 0.157 4.500 -10.049 1.00 75.44 147 LYS A O 1
ATOM 1215 N N . ASP A 1 148 ? 0.253 2.441 -10.945 1.00 82.88 148 ASP A N 1
ATOM 1216 C CA . ASP A 1 148 ? -1.038 1.966 -10.449 1.00 82.88 148 ASP A CA 1
ATOM 1217 C C . ASP A 1 148 ? -0.895 0.568 -9.842 1.00 82.88 148 ASP A C 1
ATOM 1219 O O . ASP A 1 148 ? 0.090 -0.135 -10.096 1.00 82.88 148 ASP A O 1
ATOM 1223 N N . VAL A 1 149 ? -1.905 0.186 -9.065 1.00 86.75 149 VAL A N 1
ATOM 1224 C CA . VAL A 1 149 ? -2.080 -1.143 -8.484 1.00 86.75 149 VAL A CA 1
ATOM 1225 C C . VAL A 1 149 ? -3.436 -1.673 -8.938 1.00 86.75 149 VAL A C 1
ATOM 1227 O O . VAL A 1 149 ? -4.467 -1.012 -8.763 1.00 86.75 149 VAL A O 1
ATOM 1230 N N . LYS A 1 150 ? -3.449 -2.864 -9.541 1.00 89.56 150 LYS A N 1
ATOM 1231 C CA . LYS A 1 150 ? -4.690 -3.565 -9.902 1.00 89.56 150 LYS A CA 1
ATOM 1232 C C . LYS A 1 150 ? -4.916 -4.731 -8.950 1.00 89.56 150 LYS A C 1
ATOM 1234 O O . LYS A 1 150 ? -3.960 -5.299 -8.438 1.00 89.56 150 LYS A O 1
ATOM 1239 N N . ILE A 1 151 ? -6.179 -5.074 -8.742 1.00 90.62 151 ILE A N 1
ATOM 1240 C CA . ILE A 1 151 ? -6.595 -6.233 -7.954 1.00 90.62 151 ILE A CA 1
ATOM 1241 C C . ILE A 1 151 ? -7.545 -7.035 -8.837 1.00 90.62 151 ILE A C 1
ATOM 1243 O O . ILE A 1 151 ? -8.479 -6.455 -9.398 1.00 90.62 151 ILE A O 1
ATOM 1247 N N . PHE A 1 152 ? -7.248 -8.314 -9.059 1.00 90.50 152 PHE A N 1
ATOM 1248 C CA . PHE A 1 152 ? -8.034 -9.156 -9.959 1.00 90.50 152 PHE A CA 1
ATOM 1249 C C . PHE A 1 152 ? -7.803 -10.644 -9.681 1.00 90.50 152 PHE A C 1
ATOM 1251 O O . PHE A 1 152 ? -6.662 -11.051 -9.499 1.00 90.50 152 PHE A O 1
ATOM 1258 N N . ASP A 1 153 ? -8.860 -11.457 -9.729 1.00 91.31 153 ASP A N 1
ATOM 1259 C CA . ASP A 1 153 ? -8.763 -12.926 -9.708 1.00 91.31 153 ASP A CA 1
ATOM 1260 C C . ASP A 1 153 ? -8.345 -13.433 -11.097 1.00 91.31 153 ASP A C 1
ATOM 1262 O O . ASP A 1 153 ? -9.149 -13.577 -12.030 1.00 91.31 153 ASP A O 1
ATOM 1266 N N . ILE A 1 154 ? -7.042 -13.627 -11.267 1.00 88.62 154 ILE A N 1
ATOM 1267 C CA . ILE A 1 154 ? -6.422 -13.908 -12.557 1.00 88.62 154 ILE A CA 1
ATOM 1268 C C . ILE A 1 154 ? -6.683 -15.346 -13.004 1.00 88.62 154 ILE A C 1
ATOM 1270 O O . ILE A 1 154 ? -6.844 -15.592 -14.209 1.00 88.62 154 ILE A O 1
ATOM 1274 N N . ASP A 1 155 ? -6.663 -16.309 -12.083 1.00 89.81 155 ASP A N 1
ATOM 1275 C CA . ASP A 1 155 ? -6.808 -17.732 -12.406 1.00 89.81 155 ASP A CA 1
ATOM 1276 C C . ASP A 1 155 ? -8.172 -18.334 -12.055 1.00 89.81 155 ASP A C 1
ATOM 1278 O O . ASP A 1 155 ? -8.407 -19.500 -12.389 1.00 89.81 155 ASP A O 1
ATOM 1282 N N . LYS A 1 156 ? -9.102 -17.506 -11.572 1.00 90.88 156 LYS A N 1
ATOM 1283 C CA . LYS A 1 156 ? -10.491 -17.843 -11.238 1.00 90.88 156 LYS A CA 1
ATOM 1284 C C . LYS A 1 156 ? -10.598 -18.846 -10.096 1.00 90.88 156 LYS A C 1
ATOM 1286 O O . LYS A 1 156 ? -11.503 -19.687 -10.114 1.00 90.88 156 LYS A O 1
ATOM 1291 N N . ASP A 1 157 ? -9.667 -18.798 -9.147 1.00 91.44 157 ASP A N 1
ATOM 1292 C CA . ASP A 1 157 ? -9.699 -19.637 -7.947 1.00 91.44 157 ASP A CA 1
ATOM 1293 C C . ASP A 1 157 ? -10.500 -19.000 -6.796 1.00 91.44 157 ASP A C 1
ATOM 1295 O O . ASP A 1 157 ? -10.704 -19.630 -5.757 1.00 91.44 157 ASP A O 1
ATOM 1299 N N . GLY A 1 158 ? -11.035 -17.794 -7.011 1.00 91.12 158 GLY A N 1
ATOM 1300 C CA . GLY A 1 158 ? -11.792 -17.041 -6.024 1.00 91.12 158 GLY A CA 1
ATOM 1301 C C . GLY A 1 158 ? -10.915 -16.220 -5.084 1.00 91.12 158 GLY A C 1
ATOM 1302 O O . GLY A 1 158 ? -11.475 -15.537 -4.223 1.00 91.12 158 GLY A O 1
ATOM 1303 N N . ILE A 1 159 ? -9.592 -16.245 -5.239 1.00 90.88 159 ILE A N 1
ATOM 1304 C CA . ILE A 1 159 ? -8.636 -15.394 -4.533 1.00 90.88 159 ILE A CA 1
ATOM 1305 C C . ILE A 1 159 ? -8.138 -14.344 -5.525 1.00 90.88 159 ILE A C 1
ATOM 1307 O O . ILE A 1 159 ? -7.807 -14.646 -6.664 1.00 90.88 159 ILE A O 1
ATOM 1311 N N . GLU A 1 160 ? -8.126 -13.082 -5.111 1.00 92.00 160 GLU A N 1
ATOM 1312 C CA . GLU A 1 160 ? -7.680 -12.002 -5.986 1.00 92.00 160 GLU A CA 1
ATOM 1313 C C . GLU A 1 160 ? -6.184 -11.730 -5.815 1.00 92.00 160 GLU A C 1
ATOM 1315 O O . GLU A 1 160 ? -5.649 -11.727 -4.702 1.00 92.00 160 GLU A O 1
ATOM 1320 N N 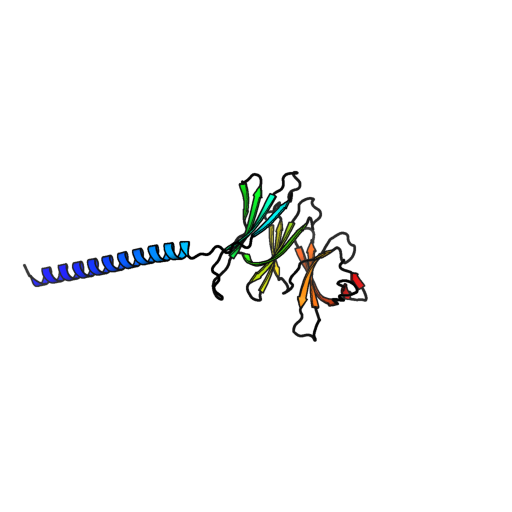. GLU A 1 161 ? -5.501 -11.467 -6.929 1.00 92.06 161 GLU A N 1
ATOM 1321 C CA . GLU A 1 161 ? -4.097 -11.072 -6.941 1.00 92.06 161 GLU A CA 1
ATOM 1322 C C . GLU A 1 161 ? -3.954 -9.559 -6.948 1.00 92.06 161 GLU A C 1
ATOM 1324 O O . GLU A 1 161 ? -4.629 -8.861 -7.708 1.00 92.06 161 GLU A O 1
ATOM 1329 N N . ILE A 1 162 ? -2.960 -9.067 -6.209 1.00 90.75 162 ILE A N 1
ATOM 1330 C CA . ILE A 1 162 ? -2.433 -7.720 -6.411 1.00 90.75 162 ILE A CA 1
ATOM 1331 C C . ILE A 1 162 ? -1.463 -7.766 -7.576 1.00 90.75 162 ILE A C 1
ATOM 1333 O O . ILE A 1 162 ? -0.523 -8.560 -7.586 1.00 90.75 162 ILE A O 1
ATOM 1337 N N . ILE A 1 163 ? -1.673 -6.885 -8.541 1.00 89.44 163 ILE A N 1
ATOM 1338 C CA . ILE A 1 163 ? -0.887 -6.801 -9.758 1.00 89.44 163 ILE A CA 1
ATOM 1339 C C . ILE A 1 163 ? -0.204 -5.449 -9.781 1.00 89.44 163 ILE A C 1
ATOM 1341 O O . ILE A 1 163 ? -0.846 -4.396 -9.867 1.00 89.44 163 ILE A O 1
ATOM 1345 N N . GLU A 1 164 ? 1.117 -5.502 -9.803 1.00 86.94 164 GLU A N 1
ATOM 1346 C CA . GLU A 1 164 ? 1.953 -4.354 -10.082 1.00 86.94 164 GLU A CA 1
ATOM 1347 C C . GLU A 1 164 ? 2.671 -4.557 -11.399 1.00 86.94 164 GLU A C 1
ATOM 1349 O O . GLU A 1 164 ? 3.341 -5.566 -11.587 1.00 86.94 164 GLU A O 1
ATOM 1354 N N . TYR A 1 165 ? 2.582 -3.592 -12.305 1.00 85.12 165 TYR A N 1
ATOM 1355 C CA . TYR A 1 165 ? 3.321 -3.635 -13.561 1.00 85.12 165 TYR A CA 1
ATOM 1356 C C . TYR A 1 165 ? 4.431 -2.594 -13.566 1.00 85.12 165 TYR A C 1
ATOM 1358 O O . TYR A 1 165 ? 4.258 -1.490 -13.063 1.00 85.12 165 TYR A O 1
ATOM 1366 N N . TRP A 1 166 ? 5.565 -2.916 -14.171 1.00 82.44 166 TRP A N 1
ATOM 1367 C CA . TRP A 1 166 ? 6.640 -1.969 -14.431 1.00 82.44 166 TRP A CA 1
ATOM 1368 C C . TRP A 1 166 ? 7.060 -2.015 -15.883 1.00 82.44 166 TRP A C 1
ATOM 1370 O O . TRP A 1 166 ? 6.837 -2.996 -16.595 1.00 82.44 166 TRP A O 1
ATOM 1380 N N . ARG A 1 167 ? 7.685 -0.923 -16.316 1.00 79.12 167 ARG A N 1
ATOM 1381 C CA . ARG A 1 167 ? 8.336 -0.878 -17.616 1.00 79.12 167 ARG A CA 1
ATOM 1382 C C . ARG A 1 167 ? 9.664 -1.621 -17.529 1.00 79.12 167 ARG A C 1
ATOM 1384 O O . ARG A 1 167 ? 10.513 -1.257 -16.718 1.00 79.12 167 ARG A O 1
ATOM 1391 N N . ASP A 1 168 ? 9.837 -2.629 -18.373 1.00 79.69 168 ASP A N 1
ATOM 1392 C CA . ASP A 1 168 ? 11.090 -3.369 -18.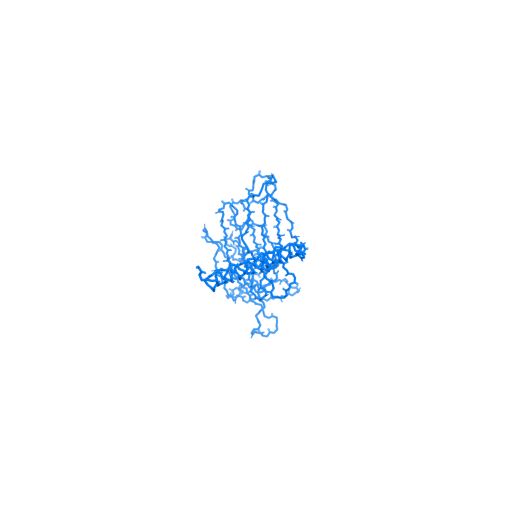500 1.00 79.69 168 ASP A CA 1
ATOM 1393 C C . ASP A 1 168 ? 12.027 -2.585 -19.434 1.00 79.69 168 ASP A C 1
ATOM 1395 O O . ASP A 1 168 ? 11.874 -2.615 -20.656 1.00 79.69 168 ASP A O 1
ATOM 1399 N N . TYR A 1 169 ? 12.940 -1.800 -18.854 1.00 78.56 169 TYR A N 1
ATOM 1400 C CA . TYR A 1 169 ? 13.841 -0.920 -19.611 1.00 78.56 169 TYR A CA 1
ATOM 1401 C C . TYR A 1 169 ? 14.928 -1.676 -20.388 1.00 78.56 169 TYR A C 1
ATOM 1403 O O . TYR A 1 169 ? 15.524 -1.090 -21.291 1.00 78.56 169 TYR A O 1
ATOM 1411 N N . ASP A 1 170 ? 15.152 -2.957 -20.082 1.00 80.69 170 ASP A N 1
ATOM 1412 C CA . ASP A 1 170 ? 16.130 -3.796 -20.782 1.00 80.69 170 ASP A CA 1
ATOM 1413 C C . ASP A 1 170 ? 15.567 -4.380 -22.090 1.00 80.69 170 ASP A C 1
ATOM 1415 O O . ASP A 1 170 ? 16.298 -4.974 -22.888 1.00 80.69 170 ASP A O 1
ATOM 1419 N N . LYS A 1 171 ? 14.261 -4.218 -22.335 1.00 78.69 171 LYS A N 1
ATOM 1420 C CA . LYS A 1 171 ? 13.564 -4.725 -23.521 1.00 78.69 171 LYS A CA 1
ATOM 1421 C C . LYS A 1 171 ? 13.141 -3.590 -24.461 1.00 78.69 171 LYS A C 1
ATOM 1423 O O . LYS A 1 171 ? 12.998 -2.445 -24.030 1.00 78.69 171 LYS A O 1
ATOM 1428 N N . PRO A 1 172 ? 12.951 -3.879 -25.768 1.00 78.38 172 PRO A N 1
ATOM 1429 C CA . PRO A 1 172 ? 12.470 -2.887 -26.727 1.00 78.38 172 PRO A CA 1
ATOM 1430 C C . PRO A 1 172 ? 11.163 -2.224 -26.262 1.00 78.38 172 PRO A C 1
ATOM 1432 O O . PRO A 1 172 ? 10.414 -2.795 -25.463 1.00 78.38 172 PRO A O 1
ATOM 1435 N N . PHE A 1 173 ? 10.938 -1.001 -26.762 1.00 67.56 173 PHE A N 1
ATOM 1436 C CA . PHE A 1 173 ? 9.847 -0.099 -26.379 1.00 67.56 173 PHE A CA 1
ATOM 1437 C C . PHE A 1 173 ? 8.513 -0.838 -26.148 1.00 67.56 173 PHE A C 1
ATOM 1439 O O . PHE A 1 173 ? 8.145 -1.727 -26.910 1.00 67.56 173 PHE A O 1
ATOM 1446 N N . ASP A 1 174 ? 7.818 -0.450 -25.074 1.00 68.81 174 ASP A N 1
ATOM 1447 C CA . ASP A 1 174 ? 6.499 -0.946 -24.650 1.00 68.81 174 ASP A CA 1
ATOM 1448 C C . ASP A 1 174 ? 6.432 -2.379 -24.101 1.00 68.81 174 ASP A C 1
ATOM 1450 O O . ASP A 1 174 ? 5.350 -2.954 -23.986 1.00 68.81 174 ASP A O 1
ATOM 1454 N N . THR A 1 175 ? 7.563 -2.943 -23.667 1.00 76.12 175 THR A N 1
ATOM 1455 C CA . THR A 1 175 ? 7.522 -4.175 -22.871 1.00 76.12 175 THR A CA 1
ATOM 1456 C C . THR A 1 175 ? 7.304 -3.860 -21.394 1.00 76.12 175 THR A C 1
ATOM 1458 O O . THR A 1 175 ? 8.097 -3.164 -20.754 1.00 76.12 175 THR A O 1
ATOM 1461 N N . TYR A 1 176 ? 6.226 -4.407 -20.844 1.00 81.50 176 TYR A N 1
ATOM 1462 C CA . TYR A 1 176 ? 5.909 -4.331 -19.427 1.00 81.50 176 TYR A CA 1
ATOM 1463 C C . TYR A 1 176 ? 5.999 -5.723 -18.811 1.00 81.50 176 TYR A C 1
ATOM 1465 O O . TYR A 1 176 ? 5.724 -6.737 -19.458 1.00 81.50 176 TYR A O 1
ATOM 1473 N N . ALA A 1 177 ? 6.388 -5.767 -17.548 1.00 83.75 177 ALA A N 1
ATOM 1474 C CA . ALA A 1 177 ? 6.360 -6.971 -16.739 1.00 83.75 177 ALA A CA 1
ATOM 1475 C C . ALA A 1 177 ? 5.499 -6.722 -15.502 1.00 83.75 177 ALA A C 1
ATOM 1477 O O . ALA A 1 177 ? 5.333 -5.574 -15.094 1.00 83.75 177 ALA A O 1
ATOM 1478 N N . ALA A 1 178 ? 4.925 -7.784 -14.940 1.00 86.50 178 ALA A N 1
ATOM 1479 C CA . ALA A 1 178 ? 4.110 -7.716 -13.738 1.00 86.50 178 ALA A CA 1
ATOM 1480 C C . ALA A 1 178 ? 4.623 -8.613 -12.609 1.00 86.50 178 ALA A C 1
ATOM 1482 O O . ALA A 1 178 ? 5.184 -9.694 -12.840 1.00 86.50 178 ALA A O 1
ATOM 1483 N N . VAL A 1 179 ? 4.454 -8.104 -11.387 1.00 87.62 179 VAL A N 1
ATOM 1484 C CA . VAL A 1 179 ? 4.628 -8.800 -10.120 1.00 87.62 179 VAL A CA 1
ATOM 1485 C C . VAL A 1 179 ? 3.227 -9.036 -9.597 1.00 87.62 179 VAL A C 1
ATOM 1487 O O . VAL A 1 179 ? 2.399 -8.125 -9.586 1.00 87.62 179 VAL A O 1
ATOM 1490 N N . LEU A 1 180 ? 2.955 -10.281 -9.239 1.00 90.19 180 LEU A N 1
ATOM 1491 C CA . LEU A 1 180 ? 1.670 -10.703 -8.729 1.00 90.19 180 LEU A CA 1
ATOM 1492 C C . LEU A 1 180 ? 1.873 -11.165 -7.295 1.00 90.19 180 LEU A C 1
ATOM 1494 O O . LEU A 1 180 ? 2.716 -12.035 -7.049 1.00 90.19 180 LEU A O 1
ATOM 1498 N N . TYR A 1 181 ? 1.082 -10.623 -6.380 1.00 90.31 181 TYR A N 1
ATOM 1499 C CA . TYR A 1 181 ? 1.012 -11.067 -4.994 1.00 90.31 181 TYR A CA 1
ATOM 1500 C C . TYR A 1 181 ? -0.328 -11.734 -4.741 1.00 90.31 181 TYR A C 1
ATOM 1502 O O . TYR A 1 181 ? -1.348 -11.275 -5.250 1.00 90.31 181 TYR A O 1
ATOM 1510 N N . ARG A 1 182 ? -0.320 -12.806 -3.952 1.00 90.94 182 ARG A N 1
ATOM 1511 C CA . ARG A 1 182 ? -1.518 -13.575 -3.601 1.00 90.94 182 ARG A CA 1
ATOM 1512 C C . ARG A 1 182 ? -1.583 -13.760 -2.090 1.00 90.94 182 ARG A C 1
ATOM 1514 O O . ARG A 1 182 ? -0.549 -13.943 -1.445 1.00 90.94 182 ARG A O 1
ATOM 1521 N N . TRP A 1 183 ? -2.794 -13.730 -1.543 1.00 90.81 183 TRP A N 1
ATOM 1522 C CA . TRP A 1 183 ? -3.052 -14.127 -0.162 1.00 90.81 183 TRP A CA 1
ATOM 1523 C C . TRP A 1 183 ? -2.927 -15.646 -0.011 1.00 90.81 183 TRP A C 1
ATOM 1525 O O . TRP A 1 183 ? -3.578 -16.400 -0.733 1.00 90.81 183 TRP A O 1
ATOM 1535 N N . ASN A 1 184 ? -2.110 -16.112 0.932 1.00 88.44 184 ASN A N 1
ATOM 1536 C CA . ASN A 1 184 ? -1.908 -17.547 1.171 1.00 88.44 184 ASN A CA 1
ATOM 1537 C C . ASN A 1 184 ? -2.683 -18.098 2.384 1.00 88.44 184 ASN A C 1
ATOM 1539 O O . ASN A 1 184 ? -2.445 -19.233 2.793 1.00 88.44 184 ASN A O 1
ATOM 1543 N N . GLY A 1 185 ? -3.576 -17.300 2.977 1.00 87.50 185 GLY A N 1
ATOM 1544 C CA . GLY A 1 185 ? -4.289 -17.630 4.216 1.00 87.50 185 GLY A CA 1
ATOM 1545 C C . GLY A 1 185 ? -3.705 -16.971 5.468 1.00 87.50 185 GLY A C 1
ATOM 1546 O O . GLY A 1 185 ? -4.425 -16.803 6.449 1.00 87.50 185 GLY A O 1
ATOM 1547 N N . SER A 1 186 ? -2.432 -16.568 5.434 1.00 85.50 186 SER A N 1
ATOM 1548 C CA . SER A 1 186 ? -1.759 -15.884 6.550 1.00 85.50 186 SER A CA 1
ATOM 1549 C C . SER A 1 186 ? -1.116 -14.557 6.172 1.00 85.50 186 SER A C 1
ATOM 1551 O O . SER A 1 186 ? -1.042 -13.669 7.010 1.00 85.50 186 SER A O 1
ATOM 1553 N N . GLU A 1 187 ? -0.635 -14.422 4.938 1.00 85.44 187 GLU A N 1
ATOM 1554 C CA . GLU A 1 187 ? 0.025 -13.215 4.458 1.00 85.44 187 GLU A CA 1
ATOM 1555 C C . GLU A 1 187 ? -0.052 -13.097 2.929 1.00 85.44 187 GLU A C 1
ATOM 1557 O O . GLU A 1 187 ? -0.281 -14.078 2.214 1.00 85.44 187 GLU A O 1
ATOM 1562 N N . TYR A 1 188 ? 0.206 -11.891 2.417 1.00 85.94 188 TYR A N 1
ATOM 1563 C CA . TYR A 1 188 ? 0.462 -11.674 0.993 1.00 85.94 188 TYR A CA 1
ATOM 1564 C C . TYR A 1 188 ? 1.888 -12.067 0.653 1.00 85.94 188 TYR A C 1
ATOM 1566 O O . TYR A 1 188 ? 2.829 -11.537 1.242 1.00 85.94 188 TYR A O 1
ATOM 1574 N N . SER A 1 189 ? 2.081 -12.961 -0.308 1.00 87.31 189 SER A N 1
ATOM 1575 C CA . SER A 1 189 ? 3.417 -13.334 -0.772 1.00 87.31 189 SER A CA 1
ATOM 1576 C C . SER A 1 189 ? 3.532 -13.235 -2.286 1.00 87.31 189 SER A C 1
ATOM 1578 O O . SER A 1 189 ? 2.537 -13.204 -3.015 1.00 87.31 189 SER A O 1
ATOM 1580 N N . LEU A 1 190 ? 4.776 -13.140 -2.762 1.00 89.50 190 LEU A N 1
ATOM 1581 C CA . LEU A 1 190 ? 5.080 -13.141 -4.185 1.00 89.50 190 LEU A CA 1
ATOM 1582 C C . LEU A 1 190 ? 4.572 -14.445 -4.815 1.00 89.50 190 LEU A C 1
ATOM 1584 O O . LEU A 1 190 ? 5.074 -15.524 -4.504 1.00 89.50 190 LEU A O 1
ATOM 1588 N N . TRP A 1 191 ? 3.608 -14.336 -5.726 1.00 89.88 191 TRP A N 1
ATOM 1589 C CA . TRP A 1 191 ? 3.076 -15.471 -6.476 1.00 89.88 191 TRP A CA 1
ATOM 1590 C C . TRP A 1 191 ? 3.835 -15.680 -7.783 1.00 89.88 191 TRP A C 1
ATOM 1592 O O . TRP A 1 191 ? 4.285 -16.788 -8.083 1.00 89.88 191 TRP A O 1
ATOM 1602 N N . LYS A 1 192 ? 3.989 -14.611 -8.574 1.00 87.69 192 LYS A N 1
ATOM 1603 C CA . LYS A 1 192 ? 4.709 -14.628 -9.857 1.00 87.69 192 LYS A CA 1
ATOM 1604 C C . LYS A 1 192 ? 5.444 -13.314 -10.079 1.00 87.69 192 LYS A C 1
ATOM 1606 O O . LYS A 1 192 ? 4.922 -12.251 -9.766 1.00 87.69 192 LYS A O 1
ATOM 1611 N N . GLN A 1 193 ? 6.622 -13.388 -10.690 1.00 87.12 193 GLN A N 1
ATOM 1612 C CA . GLN A 1 193 ? 7.419 -12.228 -11.085 1.00 87.12 193 GLN A CA 1
ATOM 1613 C C . GLN A 1 193 ? 7.783 -12.319 -12.566 1.00 87.12 193 GLN A C 1
ATOM 1615 O O . GLN A 1 193 ? 7.980 -13.411 -13.100 1.00 87.12 193 GLN A O 1
ATOM 1620 N N . GLY A 1 194 ? 7.892 -11.166 -13.226 1.00 82.06 194 GLY A N 1
ATOM 1621 C CA . GLY A 1 194 ? 8.348 -11.088 -14.613 1.00 82.06 194 GLY A CA 1
ATOM 1622 C C . GLY A 1 194 ? 7.291 -11.556 -15.609 1.00 82.06 194 GLY A C 1
ATOM 1623 O O . GLY A 1 194 ? 7.634 -11.984 -16.709 1.00 82.06 194 GLY A O 1
ATOM 1624 N N . VAL A 1 195 ? 6.012 -11.507 -15.224 1.00 83.06 195 VAL A N 1
ATOM 1625 C CA . VAL A 1 195 ? 4.899 -11.910 -16.087 1.00 83.06 195 VAL A CA 1
ATOM 1626 C C . VAL A 1 195 ? 4.779 -10.897 -17.225 1.00 83.06 195 VAL A C 1
ATOM 1628 O O . VAL A 1 195 ? 4.534 -9.727 -16.938 1.00 83.06 195 VAL A O 1
ATOM 1631 N N . PRO A 1 196 ? 4.946 -11.291 -18.501 1.00 82.12 196 PRO A N 1
ATOM 1632 C CA . PRO A 1 196 ? 4.840 -10.352 -19.608 1.00 82.12 196 PRO A CA 1
ATOM 1633 C C . PRO A 1 196 ? 3.443 -9.732 -19.673 1.00 82.12 196 PRO A C 1
ATOM 1635 O O . PRO A 1 196 ? 2.429 -10.440 -19.697 1.00 82.12 196 PRO A O 1
ATOM 1638 N N . VAL A 1 197 ? 3.400 -8.406 -19.735 1.00 79.12 197 VAL A N 1
ATOM 1639 C CA . VAL A 1 197 ? 2.172 -7.630 -19.900 1.00 79.12 197 VAL A CA 1
ATOM 1640 C C . VAL A 1 197 ? 2.173 -7.043 -21.298 1.00 79.12 197 VAL A C 1
ATOM 1642 O O . VAL A 1 197 ? 3.128 -6.383 -21.707 1.00 79.12 197 VAL A O 1
ATOM 1645 N N . VAL A 1 198 ? 1.090 -7.281 -22.029 1.00 76.00 198 VAL A N 1
ATOM 1646 C CA . VAL A 1 198 ? 0.846 -6.619 -23.308 1.00 76.00 198 VAL A CA 1
ATOM 1647 C C . VAL A 1 198 ? -0.197 -5.548 -23.051 1.00 76.00 198 VAL A C 1
ATOM 1649 O O . VAL A 1 198 ? -1.379 -5.849 -22.871 1.00 76.00 198 VAL A O 1
ATOM 1652 N N . LEU A 1 199 ? 0.258 -4.298 -23.004 1.00 68.38 199 LEU A N 1
ATOM 1653 C CA . LEU A 1 199 ? -0.638 -3.150 -22.982 1.00 68.38 199 LEU A CA 1
ATOM 1654 C C . LEU A 1 199 ? -1.142 -2.934 -24.411 1.00 68.38 199 LEU A C 1
ATOM 1656 O O . LEU A 1 199 ? -0.394 -2.492 -25.280 1.00 68.38 199 LEU A O 1
ATOM 1660 N N . ASP A 1 200 ? -2.398 -3.294 -24.671 1.00 65.06 200 ASP A N 1
ATOM 1661 C CA . ASP A 1 200 ? -3.076 -2.963 -25.924 1.00 65.06 200 ASP A CA 1
ATOM 1662 C C . ASP A 1 200 ? -4.080 -1.835 -25.636 1.00 65.06 200 ASP A C 1
ATOM 1664 O O . ASP A 1 200 ? -5.160 -2.104 -25.096 1.00 65.06 200 ASP A O 1
ATOM 1668 N N . PRO A 1 201 ? -3.770 -0.575 -26.000 1.00 52.75 201 PRO A N 1
ATOM 1669 C CA . PRO A 1 201 ? -4.634 0.564 -25.700 1.00 52.75 201 PRO A CA 1
ATOM 1670 C C . PRO A 1 201 ? -6.021 0.469 -26.357 1.00 52.75 201 PRO A C 1
ATOM 1672 O O . PRO A 1 201 ? -6.924 1.203 -25.965 1.00 52.75 201 PRO A O 1
ATOM 1675 N N . MET A 1 202 ? -6.223 -0.428 -27.334 1.00 48.00 202 MET A N 1
ATOM 1676 C CA . MET A 1 202 ? -7.525 -0.655 -27.972 1.00 48.00 202 MET A CA 1
ATOM 1677 C C . MET A 1 202 ? -8.280 -1.878 -27.442 1.00 48.00 202 MET A C 1
ATOM 1679 O O . MET A 1 202 ? -9.471 -2.016 -27.723 1.00 48.00 202 MET A O 1
ATOM 1683 N N . LYS A 1 203 ? -7.629 -2.785 -26.701 1.00 57.94 203 LYS A N 1
ATOM 1684 C CA . LYS A 1 203 ? -8.236 -4.060 -26.265 1.00 57.94 203 LYS A CA 1
ATOM 1685 C C . LYS A 1 203 ? -8.229 -4.291 -24.754 1.00 57.94 203 LYS A C 1
ATOM 1687 O O . LYS A 1 203 ? -8.574 -5.402 -24.329 1.00 57.94 203 LYS A O 1
ATOM 1692 N N . GLY A 1 204 ? -7.883 -3.261 -23.985 1.00 60.03 204 GLY A N 1
ATOM 1693 C CA . GLY A 1 204 ? -7.678 -3.340 -22.542 1.00 60.03 204 GLY A CA 1
ATOM 1694 C C . GLY A 1 204 ? -6.341 -3.991 -22.197 1.00 60.03 204 GLY A C 1
ATOM 1695 O O . GLY A 1 204 ? -5.730 -4.676 -23.024 1.00 60.03 204 GLY A O 1
ATOM 1696 N N . ASP A 1 205 ? -5.890 -3.783 -20.965 1.00 64.94 205 ASP A N 1
ATOM 1697 C CA . ASP A 1 205 ? -4.620 -4.325 -20.496 1.00 64.94 205 ASP A CA 1
ATOM 1698 C C . ASP A 1 205 ? -4.716 -5.858 -20.400 1.00 64.94 205 ASP A C 1
ATOM 1700 O O . ASP A 1 205 ? -5.689 -6.415 -19.882 1.00 64.94 205 ASP A O 1
ATOM 1704 N N . ARG A 1 206 ? -3.725 -6.577 -20.941 1.00 67.12 206 ARG A N 1
ATOM 1705 C CA . ARG A 1 206 ? -3.718 -8.047 -20.970 1.00 67.12 206 ARG A CA 1
ATOM 1706 C C . ARG A 1 206 ? -2.470 -8.603 -20.302 1.00 67.12 206 ARG A C 1
ATOM 1708 O O . ARG A 1 206 ? -1.348 -8.266 -20.679 1.00 67.12 206 ARG A O 1
ATOM 1715 N N . LEU A 1 207 ? -2.659 -9.527 -19.363 1.00 66.88 207 LEU A N 1
ATOM 1716 C CA . LEU A 1 207 ? -1.575 -10.318 -18.777 1.00 66.88 207 LEU A CA 1
ATOM 1717 C C . LEU A 1 207 ? -1.415 -11.631 -19.535 1.00 66.88 207 LEU A C 1
ATOM 1719 O O . LEU A 1 207 ? -2.377 -12.390 -19.673 1.00 66.88 207 LEU A O 1
ATOM 1723 N N . ILE A 1 208 ? -0.192 -11.935 -19.974 1.00 71.06 208 ILE A N 1
ATOM 1724 C CA . ILE A 1 208 ? 0.147 -13.237 -20.551 1.00 71.06 208 ILE A CA 1
ATOM 1725 C C . ILE A 1 208 ? 0.759 -14.100 -19.451 1.00 71.06 208 ILE A C 1
ATOM 1727 O O . ILE A 1 208 ? 1.924 -13.964 -19.095 1.00 71.06 208 ILE A O 1
ATOM 1731 N N . LEU A 1 209 ? -0.021 -15.043 -18.931 1.00 65.00 209 LEU A N 1
ATOM 1732 C CA . LEU A 1 209 ? 0.346 -15.855 -17.762 1.00 65.00 209 LEU A CA 1
ATOM 1733 C C . LEU A 1 209 ? 1.153 -17.118 -18.118 1.00 65.00 209 LEU A C 1
ATOM 1735 O O . LEU A 1 209 ? 1.326 -18.002 -17.276 1.00 65.00 209 LEU A O 1
ATOM 1739 N N . GLY A 1 210 ? 1.605 -17.231 -19.371 1.00 54.53 210 GLY A N 1
ATOM 1740 C CA . GLY A 1 210 ? 2.226 -18.432 -19.936 1.00 54.53 210 GLY A CA 1
ATOM 1741 C C . GLY A 1 210 ? 1.213 -19.478 -20.434 1.00 54.53 210 GLY A C 1
ATOM 1742 O O . GLY A 1 210 ? 0.023 -19.427 -20.127 1.00 54.53 210 GLY A O 1
ATOM 1743 N N . ARG A 1 211 ? 1.682 -20.430 -21.262 1.00 52.34 211 ARG A N 1
ATOM 1744 C CA . ARG A 1 211 ? 0.875 -21.510 -21.890 1.00 52.34 21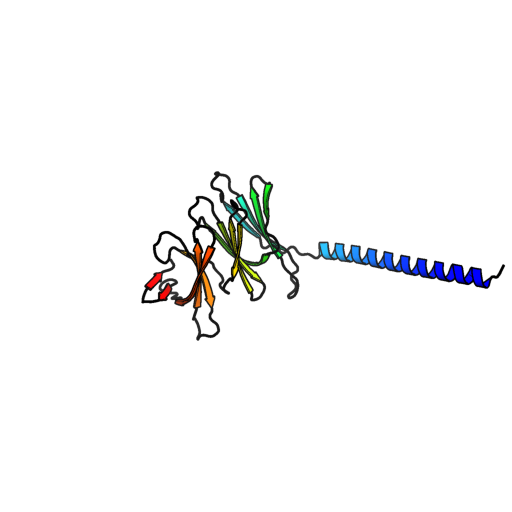1 ARG A CA 1
ATOM 1745 C C . ARG A 1 211 ? -0.403 -21.030 -22.609 1.00 52.34 211 ARG A C 1
ATOM 1747 O O . ARG A 1 211 ? -1.421 -21.712 -22.584 1.00 52.34 211 ARG A O 1
ATOM 1754 N N . GLY A 1 212 ? -0.366 -19.845 -23.222 1.00 52.84 212 GLY A N 1
ATOM 1755 C CA . GLY A 1 212 ? -1.508 -19.282 -23.956 1.00 52.84 212 GLY A CA 1
ATOM 1756 C C . GLY A 1 212 ? -2.657 -18.763 -23.082 1.00 52.84 212 GLY A C 1
ATOM 1757 O O . GLY A 1 212 ? -3.689 -18.376 -23.623 1.00 52.84 212 GLY A O 1
ATOM 1758 N N . LYS A 1 213 ? -2.502 -18.720 -21.750 1.00 61.38 213 LYS A N 1
ATOM 1759 C CA . LYS A 1 213 ? -3.485 -18.086 -20.862 1.00 61.38 213 LYS A CA 1
ATOM 1760 C C . LYS A 1 213 ? -3.318 -16.568 -20.900 1.00 61.38 213 LYS A C 1
ATOM 1762 O O . LYS A 1 213 ? -2.227 -16.055 -20.646 1.00 61.38 213 LYS A O 1
ATOM 1767 N N . ILE A 1 214 ? -4.412 -15.873 -21.199 1.00 66.12 214 ILE A N 1
ATOM 1768 C CA . ILE A 1 214 ? -4.491 -14.413 -21.220 1.00 66.12 214 ILE A CA 1
ATOM 1769 C C . ILE A 1 214 ? -5.548 -13.993 -20.201 1.00 66.12 214 ILE A C 1
ATOM 1771 O O . ILE A 1 214 ? -6.703 -14.400 -20.332 1.00 66.12 214 ILE A O 1
ATOM 1775 N N . ALA A 1 215 ? -5.167 -13.184 -19.214 1.00 68.38 215 ALA A N 1
ATOM 1776 C CA . ALA A 1 215 ? -6.130 -12.473 -18.378 1.00 68.38 215 ALA A CA 1
ATOM 1777 C C . ALA A 1 215 ? -6.351 -11.077 -18.961 1.00 68.38 215 ALA A C 1
ATOM 1779 O O . ALA A 1 215 ? -5.394 -10.382 -19.301 1.00 68.38 215 ALA A O 1
ATOM 1780 N N . VAL A 1 216 ? -7.617 -10.694 -19.120 1.00 69.00 216 VAL A N 1
ATOM 1781 C CA . VAL A 1 216 ? -8.002 -9.345 -19.541 1.00 69.00 216 VAL A CA 1
ATOM 1782 C C . VAL A 1 216 ? -8.292 -8.559 -18.275 1.00 69.00 216 VAL A C 1
ATOM 1784 O O . VAL A 1 216 ? -9.249 -8.876 -17.572 1.00 69.00 216 VAL A O 1
ATOM 1787 N N . LEU A 1 217 ? -7.461 -7.562 -18.001 1.00 64.62 217 LEU A N 1
ATOM 1788 C CA . LEU A 1 217 ? -7.681 -6.604 -16.932 1.00 64.62 217 LEU A CA 1
ATOM 1789 C C . LEU A 1 217 ? -8.723 -5.608 -17.458 1.00 64.62 217 LEU A C 1
ATOM 1791 O O . LEU A 1 217 ? -8.459 -4.880 -18.417 1.00 64.62 217 LEU A O 1
ATOM 1795 N N . LYS A 1 218 ? -9.939 -5.662 -16.914 1.00 60.41 218 LYS A N 1
ATOM 1796 C CA . LYS A 1 218 ? -11.004 -4.697 -17.217 1.00 60.41 218 LYS A CA 1
ATOM 1797 C C . LYS A 1 218 ? -11.050 -3.606 -16.163 1.00 60.41 218 LYS A C 1
ATOM 1799 O O . LYS A 1 218 ? -10.787 -3.930 -14.987 1.00 60.41 218 LYS A O 1
#

Secondary structure (DSSP, 8-state):
--HHHHHHHHHHHHHHHHHHHHHHHHHHHHHHHHHHHHHH-------EEEEE-SSSSS-PEEEEEEEEE-SSTTS-EEEEEEEEETTEEEEE--SB-SEEEEEEEE-SSSSSSPEEEEEEEETTEEEEEEEEGGGTEEEEEE--S-S-EEEE-SSSSS-PEEEEEEE-TTSSTT-EEEEEEEE-SSSEEEEEEEEEEEEETTTEEEEE-STT-EEEE-

pLDDT: mean 78.41, std 12.23, range [48.0, 96.44]